Protein AF-A0ABD2B9K6-F1 (afdb_monomer)

Foldseek 3Di:
DPPVVVVVVVVVVVVVVVVVVVVVVVVVVVVVVVVVVVVVVVVVVVVVVVVVVVVVVVVVVVVVVVVVVVVVVVVVVVVVVVVVVVVVVVVVVVPQDPVNVVVVVVVVVVVVVLVCVLPVCPPCVVVQLVVVQVVCCVVPVDGDDSVVSVVVSVVVSVVSVVVVVVCVVCVVVCCVVPNPVD

Sequence (182 aa):
MSMNLSAKLDELQRGDRQLETTVALCEIRTQLQELTKSVESCQSEVSEVKRDMVAIKHELDTVQQVKEEIEELREYVDRLEEHSHRRKLRLLEQGLTFFLSYAILAAVLGMLQFGYNTGVINAPEVNIENFMKDVYKNRYGEDITDDSVKKLYSIAVSIFAIGGMLGGFSGGIIANRFGRLV

InterPro domains:
  IPR005828 Major facilitator, sugar transporter-like [PF00083] (104-180)
  IPR020846 Major facilitator superfamily domain [PS50850] (103-182)
  IPR036259 MFS transporter superfamily [G3DSA:1.20.1250.20] (91-182)
  IPR045263 Glucose transporter GLUT [PTHR23503] (94-180)

Organism: Vespula squamosa (NCBI:txid30214)

Solvent-accessible surface area (backbone atoms only — not comparable to full-atom values): 10089 Å² total; per-residue (Å²): 135,69,75,66,56,54,54,52,51,52,49,51,54,49,51,50,55,50,48,54,54,49,51,53,50,50,51,53,51,51,52,52,52,52,50,49,53,50,51,54,52,51,53,50,52,53,53,47,53,52,50,50,51,52,53,53,49,53,55,49,52,52,53,51,52,53,49,52,54,51,52,54,50,51,53,51,49,53,53,51,52,50,54,51,50,55,49,53,50,52,55,63,70,63,53,88,43,70,68,59,53,50,53,50,52,61,56,46,52,59,55,48,52,54,52,48,66,66,54,62,56,62,81,48,42,69,60,51,47,49,49,53,39,52,55,44,26,74,73,71,77,45,85,70,56,70,71,58,46,54,50,54,50,52,52,60,59,49,50,54,58,55,51,48,52,55,49,60,66,48,43,61,61,50,33,72,73,63,39,88,87,103

pLDDT: mean 88.78, std 11.02, range [50.75, 97.81]

Radius of gyration: 56.42 Å; Cα contacts (8 Å, |Δi|>4): 20; chains: 1; bounding box: 124×68×134 Å

Structure (mmCIF, N/CA/C/O backbone):
data_AF-A0ABD2B9K6-F1
#
_entry.id   AF-A0ABD2B9K6-F1
#
loop_
_atom_site.group_PDB
_atom_site.id
_atom_site.type_symbol
_atom_site.label_atom_id
_atom_site.label_alt_id
_atom_site.label_comp_id
_atom_site.label_asym_id
_atom_site.label_entity_id
_atom_site.label_seq_id
_atom_site.pdbx_PDB_ins_code
_atom_site.Cartn_x
_atom_site.Cartn_y
_atom_site.Cartn_z
_atom_site.occupancy
_atom_site.B_iso_or_equiv
_atom_site.auth_seq_id
_atom_site.auth_comp_id
_atom_site.auth_asym_id
_atom_site.auth_atom_id
_atom_site.pdbx_PDB_model_num
ATOM 1 N N . MET A 1 1 ? 98.919 48.999 -81.140 1.00 50.75 1 MET A N 1
ATOM 2 C CA . MET A 1 1 ? 98.679 48.914 -79.679 1.00 50.75 1 MET A CA 1
ATOM 3 C C . MET A 1 1 ? 97.210 48.629 -79.300 1.00 50.75 1 MET A C 1
ATOM 5 O O . MET A 1 1 ? 96.914 48.646 -78.117 1.00 50.75 1 MET A O 1
ATOM 9 N N . SER A 1 2 ? 96.288 48.310 -80.232 1.00 52.34 2 SER A N 1
ATOM 10 C CA . SER A 1 2 ? 94.853 48.121 -79.900 1.00 52.34 2 SER A CA 1
ATOM 11 C C . SER A 1 2 ? 94.376 46.660 -79.791 1.00 52.34 2 SER A C 1
ATOM 13 O O . SER A 1 2 ? 93.275 46.425 -79.302 1.00 52.34 2 SER A O 1
ATOM 15 N N . MET A 1 3 ? 95.192 45.674 -80.190 1.00 55.72 3 MET A N 1
ATOM 16 C CA . MET A 1 3 ? 94.806 44.248 -80.161 1.00 55.72 3 MET A CA 1
ATOM 17 C C . MET A 1 3 ? 94.955 43.576 -78.782 1.00 55.72 3 MET A C 1
ATOM 19 O O . MET A 1 3 ? 94.405 42.507 -78.566 1.00 55.72 3 MET A O 1
ATOM 23 N N . ASN A 1 4 ? 95.677 44.190 -77.835 1.00 55.94 4 ASN A N 1
ATOM 24 C CA . ASN A 1 4 ? 95.906 43.615 -76.496 1.00 55.94 4 ASN A CA 1
ATOM 25 C C . ASN A 1 4 ? 94.838 44.064 -75.471 1.00 55.94 4 ASN A C 1
ATOM 27 O O . ASN A 1 4 ? 94.521 43.350 -74.526 1.00 55.94 4 ASN A O 1
ATOM 31 N N . LEU A 1 5 ? 94.229 45.237 -75.687 1.00 57.62 5 LEU A N 1
ATOM 32 C CA . LEU A 1 5 ? 93.171 45.774 -74.823 1.00 57.62 5 LEU A CA 1
ATOM 33 C C . LEU A 1 5 ? 91.812 45.113 -75.096 1.00 57.62 5 LEU A C 1
ATOM 35 O O . LEU A 1 5 ? 91.038 44.885 -74.176 1.00 57.62 5 LEU 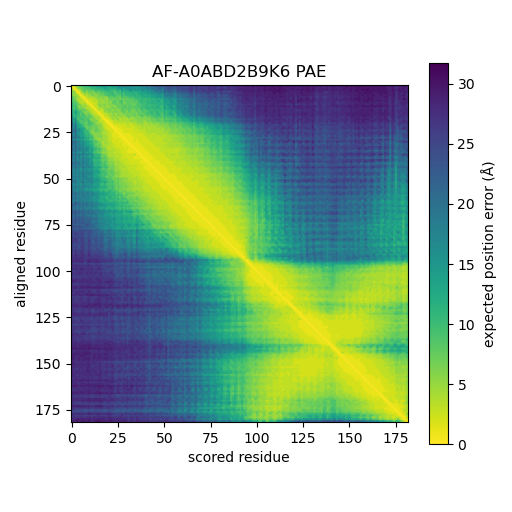A O 1
ATOM 39 N N . SER A 1 6 ? 91.554 44.771 -76.359 1.00 59.22 6 SER A N 1
ATOM 40 C CA . SER A 1 6 ? 90.339 44.084 -76.804 1.00 59.22 6 SER A CA 1
ATOM 41 C C . SER A 1 6 ? 90.270 42.651 -76.271 1.00 59.22 6 SER A C 1
ATOM 43 O O . SER A 1 6 ? 89.218 42.251 -75.794 1.00 59.22 6 SER A O 1
ATOM 45 N N . ALA A 1 7 ? 91.388 41.919 -76.232 1.00 61.34 7 ALA A N 1
ATOM 46 C CA . ALA A 1 7 ? 91.437 40.579 -75.639 1.00 61.34 7 ALA A CA 1
ATOM 47 C C . ALA A 1 7 ? 91.210 40.584 -74.110 1.00 61.34 7 ALA A C 1
ATOM 49 O O . ALA A 1 7 ? 90.451 39.763 -73.604 1.00 61.34 7 ALA A O 1
ATOM 50 N N . LYS A 1 8 ? 91.794 41.542 -73.368 1.00 59.22 8 LYS A N 1
ATOM 51 C CA . LYS A 1 8 ? 91.556 41.681 -71.916 1.00 59.22 8 LYS A CA 1
ATOM 52 C C . LYS A 1 8 ? 90.151 42.178 -71.564 1.00 59.22 8 LYS A C 1
ATOM 54 O O . LYS A 1 8 ? 89.625 41.789 -70.525 1.00 59.22 8 LYS A O 1
ATOM 59 N N . LEU A 1 9 ? 89.553 43.033 -72.397 1.00 60.88 9 LEU A N 1
ATOM 60 C CA . LEU A 1 9 ? 88.170 43.485 -72.222 1.00 60.88 9 LEU A CA 1
ATOM 61 C C . LEU A 1 9 ? 87.180 42.337 -72.475 1.00 60.88 9 LEU A C 1
ATOM 63 O O . LEU A 1 9 ? 86.208 42.209 -71.739 1.00 60.88 9 LEU A O 1
ATOM 67 N N . ASP A 1 10 ? 87.474 41.468 -73.445 1.00 60.91 10 ASP A N 1
ATOM 68 C CA . ASP A 1 10 ? 86.668 40.282 -73.759 1.00 60.91 10 ASP A CA 1
ATOM 69 C C . ASP A 1 10 ? 86.800 39.181 -72.679 1.00 60.91 10 ASP A C 1
ATOM 71 O O . ASP A 1 10 ? 85.832 38.479 -72.391 1.00 60.91 10 ASP A O 1
ATOM 75 N N . GLU A 1 11 ? 87.955 39.062 -72.004 1.00 61.16 11 GLU A N 1
ATOM 76 C CA . GLU A 1 11 ? 88.119 38.197 -70.819 1.00 61.16 11 GLU A CA 1
ATOM 77 C C . GLU A 1 11 ? 87.437 38.751 -69.557 1.00 61.16 11 GLU A C 1
ATOM 79 O O . GLU A 1 11 ? 86.785 37.990 -68.843 1.00 61.16 11 GLU A O 1
ATOM 84 N N . LEU A 1 12 ? 87.521 40.062 -69.290 1.00 60.22 12 LEU A N 1
ATOM 85 C CA . LEU A 1 12 ? 86.807 40.705 -68.175 1.00 60.22 12 LEU A CA 1
ATOM 86 C C . LEU A 1 12 ? 85.289 40.656 -68.373 1.00 60.22 12 LEU A C 1
ATOM 88 O O . LEU A 1 12 ? 84.573 40.301 -67.443 1.00 60.22 12 LEU A O 1
ATOM 92 N N . GLN A 1 13 ? 84.793 40.918 -69.589 1.00 61.94 13 GLN A N 1
ATOM 93 C CA . GLN A 1 13 ? 83.371 40.751 -69.902 1.00 61.94 13 GLN A CA 1
ATOM 94 C C . GLN A 1 13 ? 82.921 39.290 -69.827 1.00 61.94 13 GLN A C 1
ATOM 96 O O . GLN A 1 13 ? 81.782 39.047 -69.436 1.00 61.94 13 GLN A O 1
ATOM 101 N N . ARG A 1 14 ? 83.769 38.313 -70.184 1.00 61.69 14 ARG A N 1
ATOM 102 C CA . ARG A 1 14 ? 83.455 36.886 -69.985 1.00 61.69 14 ARG A CA 1
ATOM 103 C C . ARG A 1 14 ? 83.408 36.507 -68.506 1.00 61.69 14 ARG A C 1
ATOM 105 O O . ARG A 1 14 ? 82.498 35.778 -68.123 1.00 61.69 14 ARG A O 1
ATOM 112 N N . GLY A 1 15 ? 84.350 36.991 -67.696 1.00 61.59 15 GLY A N 1
ATOM 113 C CA . GLY A 1 15 ? 84.394 36.745 -66.252 1.00 61.59 15 GLY A CA 1
ATOM 114 C C . GLY A 1 15 ? 83.194 37.340 -65.512 1.00 61.59 15 GLY A C 1
ATOM 115 O O . GLY A 1 15 ? 82.595 36.659 -64.686 1.00 61.59 15 GLY A O 1
ATOM 116 N N . ASP A 1 16 ? 82.790 38.561 -65.870 1.00 63.97 16 ASP A N 1
ATOM 117 C CA . ASP A 1 16 ? 81.640 39.257 -65.276 1.00 63.97 16 ASP A CA 1
ATOM 118 C C . ASP A 1 16 ? 80.312 38.571 -65.638 1.00 63.97 16 ASP A C 1
ATOM 120 O O . ASP A 1 16 ? 79.504 38.251 -64.767 1.00 63.97 16 ASP A O 1
ATOM 124 N N . ARG A 1 17 ? 80.141 38.172 -66.910 1.00 67.69 17 ARG A N 1
ATOM 125 C CA . ARG A 1 17 ? 78.975 37.375 -67.338 1.00 67.69 17 ARG A CA 1
ATOM 126 C C . ARG A 1 17 ? 78.935 35.988 -66.691 1.00 67.69 17 ARG A C 1
ATOM 128 O O . ARG A 1 17 ? 77.851 35.465 -66.427 1.00 67.69 17 ARG A O 1
ATOM 135 N N . GLN A 1 18 ? 80.089 35.366 -66.437 1.00 69.75 18 GLN A N 1
ATOM 136 C CA . GLN A 1 18 ? 80.148 34.103 -65.696 1.00 69.75 18 GLN A CA 1
ATOM 137 C C . GLN A 1 18 ? 79.820 34.283 -64.210 1.00 69.75 18 GLN A C 1
ATOM 139 O O . GLN A 1 18 ? 79.163 33.420 -63.630 1.00 69.75 18 GLN A O 1
ATOM 144 N N . LEU A 1 19 ? 80.214 35.396 -63.595 1.00 72.81 19 LEU A N 1
ATOM 145 C CA . LEU A 1 19 ? 79.885 35.691 -62.204 1.00 72.81 19 LEU A CA 1
ATOM 146 C C . LEU A 1 19 ? 78.383 35.965 -62.031 1.00 72.81 19 LEU A C 1
ATOM 148 O O . LEU A 1 19 ? 77.759 35.331 -61.184 1.00 72.81 19 LEU A O 1
ATOM 152 N N . GLU A 1 20 ? 77.783 36.810 -62.878 1.00 75.38 20 GLU A N 1
ATOM 153 C CA . GLU A 1 20 ? 76.334 37.082 -62.872 1.00 75.38 20 GLU A CA 1
ATOM 154 C C . GLU A 1 20 ? 75.505 35.810 -63.088 1.00 75.38 20 GLU A C 1
ATOM 156 O O . GLU A 1 20 ? 74.540 35.558 -62.365 1.00 75.38 20 GLU A O 1
ATOM 161 N N . THR A 1 21 ? 75.904 34.956 -64.037 1.00 78.44 21 THR A N 1
ATOM 162 C CA . THR A 1 21 ? 75.212 33.676 -64.263 1.00 78.44 21 THR A CA 1
ATOM 163 C C . THR A 1 21 ? 75.369 32.712 -63.088 1.00 78.44 21 THR A C 1
ATOM 165 O O . THR A 1 21 ? 74.422 31.996 -62.764 1.00 78.44 21 THR A O 1
ATOM 168 N N . THR A 1 22 ? 76.514 32.716 -62.399 1.00 78.75 22 THR A N 1
ATOM 169 C CA . THR A 1 22 ? 76.743 31.877 -61.210 1.00 78.75 22 THR A CA 1
ATOM 170 C C . THR A 1 22 ? 75.946 32.366 -59.997 1.00 78.75 22 THR A C 1
ATOM 172 O O . THR A 1 22 ? 75.391 31.546 -59.263 1.00 78.75 22 THR A O 1
ATOM 175 N N . VAL A 1 23 ? 75.835 33.684 -59.795 1.00 84.06 23 VAL A N 1
ATOM 176 C CA . VAL A 1 23 ? 75.017 34.280 -58.723 1.00 84.06 23 VAL A CA 1
ATOM 177 C C . VAL A 1 23 ? 73.532 34.006 -58.966 1.00 84.06 23 VAL A C 1
ATOM 179 O O . VAL A 1 23 ? 72.864 33.502 -58.065 1.00 84.06 23 VAL A O 1
ATOM 182 N N . ALA A 1 24 ? 73.039 34.206 -60.192 1.00 83.38 24 ALA A N 1
ATOM 183 C CA . ALA A 1 24 ? 71.661 33.876 -60.558 1.00 83.38 24 ALA A CA 1
ATOM 184 C C . ALA A 1 24 ? 71.353 32.376 -60.374 1.00 83.38 24 ALA A C 1
ATOM 186 O O . ALA A 1 24 ? 70.299 32.009 -59.858 1.00 83.38 24 ALA A O 1
ATOM 187 N N . LEU A 1 25 ? 72.291 31.488 -60.727 1.00 83.62 25 LEU A N 1
ATOM 188 C CA . LEU A 1 25 ? 72.167 30.048 -60.462 1.00 83.62 25 LEU A CA 1
ATOM 189 C C . LEU A 1 25 ? 72.117 29.730 -58.960 1.00 83.62 25 LEU A C 1
ATOM 191 O O . LEU A 1 25 ? 71.380 28.831 -58.551 1.00 83.62 25 LEU A O 1
ATOM 195 N N . CYS A 1 26 ? 72.880 30.450 -58.135 1.00 84.69 26 CYS A N 1
ATOM 196 C CA . CYS A 1 26 ? 72.875 30.289 -56.682 1.00 84.69 26 CYS A CA 1
ATOM 197 C C . CYS A 1 26 ? 71.541 30.741 -56.059 1.00 84.69 26 CYS A C 1
ATOM 199 O O . CYS A 1 26 ? 70.988 30.038 -55.209 1.00 84.69 26 CYS A O 1
ATOM 201 N N . GLU A 1 27 ? 70.978 31.860 -56.522 1.00 88.38 27 GLU A N 1
ATOM 202 C CA . GLU A 1 27 ? 69.659 32.345 -56.093 1.00 88.38 27 GLU A CA 1
ATOM 203 C C . GLU A 1 27 ? 68.539 31.385 -56.500 1.00 88.38 27 GLU A C 1
ATOM 205 O O . GLU A 1 27 ? 67.733 30.991 -55.657 1.00 88.38 27 GLU A O 1
ATOM 210 N N . ILE A 1 28 ? 68.535 30.923 -57.756 1.00 90.69 28 ILE A N 1
ATOM 211 C CA . ILE A 1 28 ? 67.563 29.931 -58.242 1.00 90.69 28 ILE A CA 1
ATOM 212 C C . ILE A 1 28 ? 67.657 28.641 -57.419 1.00 90.69 28 ILE A C 1
ATOM 214 O O . ILE A 1 28 ? 66.637 28.076 -57.026 1.00 90.69 28 ILE A O 1
ATOM 218 N N . ARG A 1 29 ? 68.874 28.177 -57.105 1.00 90.31 29 ARG A N 1
ATOM 219 C CA . ARG A 1 29 ? 69.081 27.002 -56.248 1.00 90.31 29 ARG A CA 1
ATOM 220 C C . ARG A 1 29 ? 68.523 27.218 -54.841 1.00 90.31 29 ARG A C 1
ATOM 222 O O . ARG A 1 29 ? 67.917 26.300 -54.294 1.00 90.31 29 ARG A O 1
ATOM 229 N N . THR A 1 30 ? 68.715 28.404 -54.273 1.00 91.06 30 THR A N 1
ATOM 230 C CA . THR A 1 30 ? 68.222 28.746 -52.932 1.00 91.06 30 THR A CA 1
ATOM 231 C C . THR A 1 30 ? 66.691 28.794 -52.906 1.00 91.06 30 THR A C 1
ATOM 233 O O . THR A 1 30 ? 66.083 28.151 -52.053 1.00 91.06 30 THR A O 1
ATOM 236 N N . GLN A 1 31 ? 66.051 29.427 -53.896 1.00 93.94 31 GLN A N 1
ATO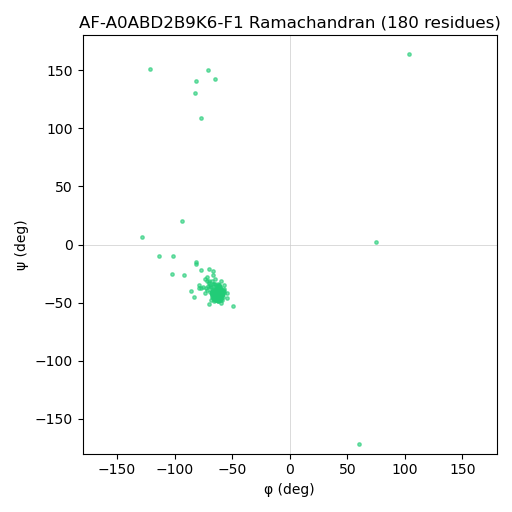M 237 C CA . GLN A 1 31 ? 64.588 29.437 -54.035 1.00 93.94 31 GLN A CA 1
ATOM 238 C C . GLN A 1 31 ? 64.009 28.036 -54.260 1.00 93.94 31 GLN A C 1
ATOM 240 O O . GLN A 1 31 ? 62.995 27.683 -53.663 1.00 93.94 31 GLN A O 1
ATOM 245 N N . LEU A 1 32 ? 64.662 27.203 -55.079 1.00 92.25 32 LEU A N 1
ATOM 246 C CA . LEU A 1 32 ? 64.258 25.807 -55.263 1.00 92.25 32 LEU A CA 1
ATOM 247 C C . LEU A 1 32 ? 64.357 25.016 -53.955 1.00 92.25 32 LEU A C 1
ATOM 249 O O . LEU A 1 32 ? 63.478 24.205 -53.672 1.00 92.25 32 LEU A O 1
ATOM 253 N N . GLN A 1 33 ? 65.385 25.257 -53.136 1.00 91.12 33 GLN A N 1
ATOM 254 C CA . GLN A 1 33 ? 65.515 24.622 -51.822 1.00 91.12 33 GLN A CA 1
ATOM 255 C C . GLN A 1 33 ? 64.437 25.087 -50.834 1.00 91.12 33 GLN A C 1
ATOM 257 O O . GLN A 1 33 ? 63.892 24.256 -50.109 1.00 91.12 33 GLN A O 1
ATOM 262 N N . GLU A 1 34 ? 64.099 26.377 -50.802 1.00 92.81 34 GLU A N 1
ATOM 263 C CA . GLU A 1 34 ? 63.013 26.893 -49.956 1.00 92.81 34 GLU A CA 1
ATOM 264 C C . GLU A 1 34 ? 61.645 26.370 -50.390 1.00 92.81 34 GLU A C 1
ATOM 266 O O . GLU A 1 34 ? 60.872 25.897 -49.556 1.00 92.81 34 GLU A O 1
ATOM 271 N N . LEU A 1 35 ? 61.373 26.371 -51.696 1.00 93.12 35 LEU A N 1
ATOM 272 C CA . LEU A 1 35 ? 60.147 25.808 -52.247 1.00 93.12 35 LEU A CA 1
ATOM 273 C C . LEU A 1 35 ? 60.040 24.313 -51.929 1.00 93.12 35 LEU A C 1
ATOM 275 O O . LEU A 1 35 ? 58.974 23.853 -51.536 1.00 93.12 35 LEU A O 1
ATOM 279 N N . THR A 1 36 ? 61.147 23.569 -52.025 1.00 93.50 36 THR A N 1
ATOM 280 C CA . THR A 1 36 ? 61.181 22.144 -51.658 1.00 93.50 36 THR A CA 1
ATOM 281 C C . THR A 1 36 ? 60.785 21.945 -50.194 1.00 93.50 36 THR A C 1
ATOM 283 O O . THR A 1 36 ? 59.894 21.149 -49.914 1.00 93.50 36 THR A O 1
ATOM 286 N N . LYS A 1 37 ? 61.353 22.726 -49.265 1.00 94.31 37 LYS A N 1
ATOM 287 C CA . LYS A 1 37 ? 60.985 22.661 -47.838 1.00 94.31 37 LYS A CA 1
ATOM 288 C C . LYS A 1 37 ? 59.523 23.034 -47.589 1.00 94.31 37 LYS A C 1
ATOM 290 O O . LYS A 1 37 ? 58.862 22.421 -46.756 1.00 94.31 37 LYS A O 1
ATOM 295 N N . SER A 1 38 ? 59.007 24.036 -48.301 1.00 94.81 38 SER A N 1
ATOM 296 C CA . SER A 1 38 ? 57.605 24.448 -48.184 1.00 94.81 38 SER A CA 1
ATOM 297 C C . SER A 1 38 ? 56.649 23.361 -48.687 1.00 94.81 38 SER A C 1
ATOM 299 O O . SER A 1 38 ? 55.642 23.082 -48.036 1.00 94.81 38 SER A O 1
ATOM 301 N N . VAL A 1 39 ? 56.995 22.690 -49.789 1.00 95.25 39 VAL A N 1
ATOM 302 C CA . VAL A 1 39 ? 56.235 21.549 -50.317 1.00 95.25 39 VAL A CA 1
ATOM 303 C C . VAL A 1 39 ? 56.260 20.373 -49.339 1.00 95.25 39 VAL A C 1
ATOM 305 O O . VAL A 1 39 ? 55.207 19.799 -49.070 1.00 95.25 39 VAL A O 1
ATOM 308 N N . GLU A 1 40 ? 57.416 20.051 -48.752 1.00 94.06 40 GLU A N 1
ATOM 309 C CA . GLU A 1 40 ? 57.533 19.010 -47.719 1.00 94.06 40 GLU A CA 1
ATOM 310 C C . GLU A 1 40 ? 56.678 19.330 -46.477 1.00 94.06 40 GLU A C 1
ATOM 312 O O 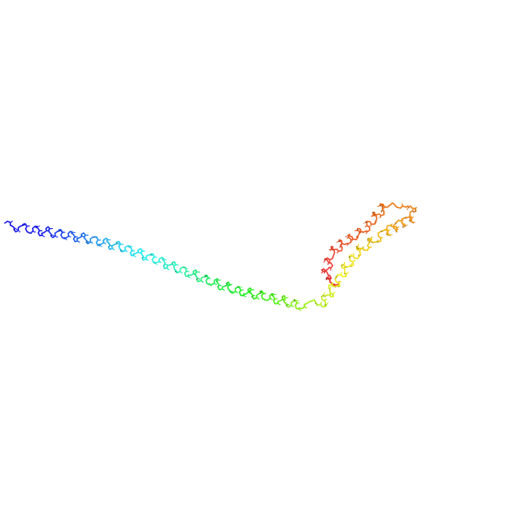. GLU A 1 40 ? 55.980 18.453 -45.965 1.00 94.06 40 GLU A O 1
ATOM 317 N N . SER A 1 41 ? 56.654 20.593 -46.031 1.00 94.44 41 SER A N 1
ATOM 318 C CA . SER A 1 41 ? 55.803 21.049 -44.918 1.00 94.44 41 SER A CA 1
ATOM 319 C C . SER A 1 41 ? 54.316 20.895 -45.236 1.00 94.44 41 SER A C 1
ATOM 321 O O . SER A 1 41 ? 53.569 20.310 -44.455 1.00 94.44 41 SER A O 1
ATOM 323 N N . CYS A 1 42 ? 53.888 21.352 -46.416 1.00 95.38 42 CYS A N 1
ATOM 324 C CA . CYS A 1 42 ? 52.502 21.220 -46.858 1.00 95.38 42 CYS A CA 1
ATOM 325 C C . CYS A 1 42 ? 52.091 19.742 -46.976 1.00 95.38 42 CYS A C 1
ATOM 327 O O . CYS A 1 42 ? 50.995 19.356 -46.573 1.00 95.38 42 CYS A O 1
ATOM 329 N N . GLN A 1 43 ? 52.991 18.879 -47.455 1.00 94.62 43 GLN A N 1
ATOM 330 C CA . GLN A 1 43 ? 52.754 17.438 -47.520 1.00 94.62 43 GLN A CA 1
ATOM 331 C C . GLN A 1 43 ? 52.585 16.811 -46.126 1.00 94.62 43 GLN A C 1
ATOM 333 O O . GLN A 1 43 ? 51.756 15.909 -45.957 1.00 94.62 43 GLN A O 1
ATOM 338 N N . SER A 1 44 ? 53.332 17.289 -45.126 1.00 95.31 44 SER A N 1
ATOM 339 C CA . SER A 1 44 ? 53.185 16.859 -43.732 1.00 95.31 44 SER A CA 1
ATOM 340 C C . SER A 1 44 ? 51.833 17.276 -43.147 1.00 95.31 44 SER A C 1
ATOM 342 O O . SER A 1 44 ? 51.116 16.426 -42.621 1.00 95.31 44 SER A O 1
ATOM 344 N N . GLU A 1 45 ? 51.435 18.540 -43.311 1.00 96.12 45 GLU A N 1
ATOM 345 C CA . GLU A 1 45 ? 50.139 19.057 -42.839 1.00 96.12 45 GLU A CA 1
ATOM 346 C C . GLU A 1 45 ? 48.962 18.312 -43.482 1.00 96.12 45 GLU A C 1
ATOM 348 O O . GLU A 1 45 ? 48.038 17.877 -42.797 1.00 96.12 45 GLU A O 1
ATOM 353 N N . VAL A 1 46 ? 49.016 18.063 -44.794 1.00 96.06 46 VAL A N 1
ATOM 354 C CA . VAL A 1 46 ? 47.994 17.268 -45.495 1.00 96.06 46 VAL A CA 1
ATOM 355 C C . VAL A 1 46 ? 47.939 15.835 -44.954 1.00 96.06 46 VAL A C 1
ATOM 357 O O . VAL A 1 46 ? 46.859 15.249 -44.839 1.00 96.06 46 VAL A O 1
ATOM 360 N N . SER A 1 47 ? 49.088 15.260 -44.592 1.00 94.38 47 SER A N 1
ATOM 361 C CA . SER A 1 47 ? 49.158 13.922 -43.993 1.00 94.38 47 SER A CA 1
ATOM 362 C C . SER A 1 47 ? 48.590 13.886 -42.570 1.00 94.38 47 SER A C 1
ATOM 364 O O . SER A 1 47 ? 48.025 12.869 -42.168 1.00 94.38 47 SER A O 1
ATOM 366 N N . GLU A 1 48 ? 48.705 14.973 -41.807 1.00 96.12 48 GLU A N 1
ATOM 367 C CA . GLU A 1 48 ? 48.059 15.147 -40.499 1.00 96.12 48 GLU A CA 1
ATOM 368 C C . GLU A 1 48 ? 46.549 15.311 -40.630 1.00 96.12 48 GLU A C 1
ATOM 370 O O . GLU A 1 48 ? 45.809 14.504 -40.073 1.00 96.12 48 GLU A O 1
ATOM 375 N N . VAL A 1 49 ? 46.084 16.229 -41.480 1.00 96.50 49 VAL A N 1
ATOM 376 C CA . VAL A 1 4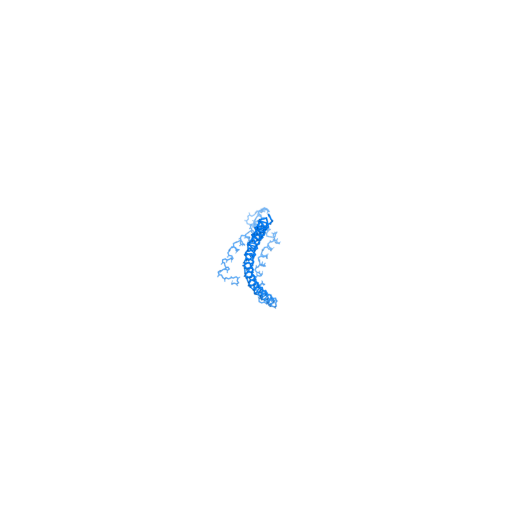9 ? 44.650 16.437 -41.736 1.00 96.50 49 VAL A CA 1
ATOM 377 C C . VAL A 1 49 ? 43.977 15.150 -42.216 1.00 96.50 49 VAL A C 1
ATOM 379 O O . VAL A 1 49 ? 42.857 14.834 -41.816 1.00 96.50 49 VAL A O 1
ATOM 382 N N . LYS A 1 50 ? 44.662 14.350 -43.042 1.00 95.88 50 LYS A N 1
ATOM 383 C CA . LYS A 1 50 ? 44.146 13.045 -43.472 1.00 95.88 50 LYS A CA 1
ATOM 384 C C . LYS A 1 50 ? 43.998 12.069 -42.302 1.00 95.88 50 LYS A C 1
ATOM 386 O O . LYS A 1 50 ? 43.026 11.315 -42.282 1.00 95.88 50 LYS A O 1
ATOM 391 N N . ARG A 1 51 ? 44.943 12.054 -41.357 1.00 96.25 51 ARG A N 1
ATOM 392 C CA . ARG A 1 51 ? 44.852 11.216 -40.150 1.00 96.25 51 ARG A CA 1
ATOM 393 C C . ARG A 1 51 ? 43.692 11.663 -39.266 1.00 96.25 51 ARG A C 1
ATOM 395 O O . ARG A 1 51 ? 42.892 10.816 -38.878 1.00 96.25 51 ARG A O 1
ATOM 402 N N . ASP A 1 52 ? 43.542 12.965 -39.049 1.00 97.12 52 ASP A N 1
ATOM 403 C CA . ASP A 1 52 ? 42.447 13.523 -38.252 1.00 97.12 52 ASP A CA 1
ATOM 404 C C . ASP A 1 52 ? 41.086 13.241 -38.888 1.00 97.12 52 ASP A C 1
ATOM 406 O O . ASP A 1 52 ? 40.161 12.810 -38.209 1.00 97.12 52 ASP A O 1
ATOM 410 N N . MET A 1 53 ? 40.968 13.376 -40.211 1.00 96.44 53 MET A N 1
ATOM 411 C CA . MET A 1 53 ? 39.742 13.033 -40.936 1.00 96.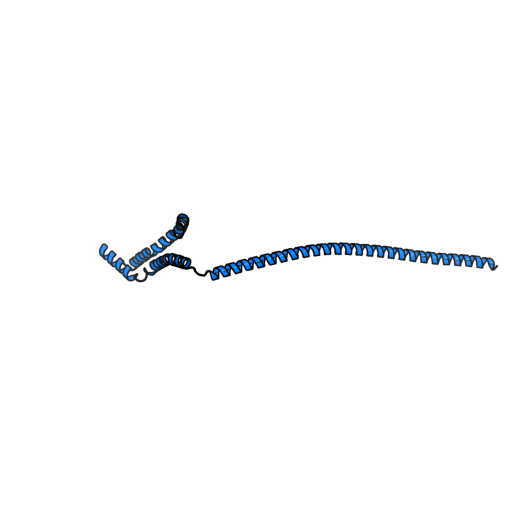44 53 MET A CA 1
ATOM 412 C C . MET A 1 53 ? 39.366 11.556 -40.759 1.00 96.44 53 MET A C 1
ATOM 414 O O . MET A 1 53 ? 38.188 11.234 -40.618 1.00 96.44 53 MET A O 1
ATOM 418 N N . VAL A 1 54 ? 40.350 10.649 -40.756 1.00 96.50 54 VAL A N 1
ATOM 419 C CA . VAL A 1 54 ? 40.109 9.219 -40.511 1.00 96.50 54 VAL A CA 1
ATOM 420 C C . VAL A 1 54 ? 39.661 8.976 -39.068 1.00 96.50 54 VAL A C 1
ATOM 422 O O . VAL A 1 54 ? 38.729 8.202 -38.860 1.00 96.50 54 VAL A O 1
ATOM 425 N N . ALA A 1 55 ? 40.266 9.651 -38.089 1.00 96.25 55 ALA A N 1
ATOM 426 C CA . ALA A 1 55 ? 39.850 9.559 -36.691 1.00 96.25 55 ALA A CA 1
ATOM 427 C C . ALA A 1 55 ? 38.425 10.102 -36.483 1.00 96.25 55 ALA A C 1
ATOM 429 O O . ALA A 1 55 ? 37.590 9.424 -35.895 1.00 96.25 55 ALA A O 1
ATOM 430 N N . ILE A 1 56 ? 38.111 11.270 -37.051 1.00 97.50 56 ILE A N 1
ATOM 431 C CA . ILE A 1 56 ? 36.768 11.868 -37.010 1.00 97.50 56 ILE A CA 1
ATOM 432 C C . ILE A 1 56 ? 35.742 10.945 -37.664 1.00 97.50 56 ILE A C 1
ATOM 434 O O . ILE A 1 56 ? 34.631 10.807 -37.160 1.00 97.50 56 ILE A O 1
ATOM 438 N N . LYS A 1 57 ? 36.103 10.289 -38.772 1.00 97.12 57 LYS A N 1
ATOM 439 C CA . LYS A 1 57 ? 35.218 9.320 -39.419 1.00 97.12 57 LYS A CA 1
ATOM 440 C C . LYS A 1 57 ? 34.890 8.154 -38.482 1.00 97.12 57 LYS A C 1
ATOM 442 O O . LYS A 1 57 ? 33.730 7.781 -38.384 1.00 97.12 57 LYS A O 1
ATOM 447 N N . HIS A 1 58 ? 35.884 7.626 -37.772 1.00 96.75 58 HIS A N 1
ATOM 448 C CA . HIS A 1 58 ? 35.666 6.555 -36.802 1.00 96.75 58 HIS A CA 1
ATOM 449 C C . HIS A 1 58 ? 34.771 7.002 -35.632 1.00 96.75 58 HIS A C 1
ATOM 451 O O . HIS A 1 58 ? 33.854 6.280 -35.259 1.00 96.75 58 HIS A O 1
ATOM 457 N N . GLU A 1 59 ? 34.989 8.199 -35.080 1.00 96.88 59 GLU A N 1
ATOM 458 C CA . GLU A 1 59 ? 34.114 8.766 -34.038 1.00 96.88 59 GLU A CA 1
ATOM 459 C C . GLU A 1 59 ? 32.677 8.994 -34.542 1.00 96.88 59 GLU A C 1
ATOM 461 O O . GLU A 1 59 ? 31.711 8.835 -33.801 1.00 96.88 59 GLU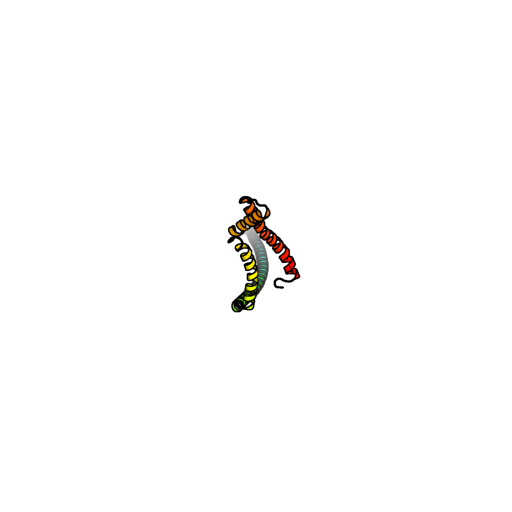 A O 1
ATOM 466 N N . LEU A 1 60 ? 32.501 9.346 -35.818 1.00 97.38 60 LEU A N 1
ATOM 467 C CA . LEU A 1 60 ? 31.171 9.467 -36.412 1.00 97.38 60 LEU A CA 1
ATOM 468 C C . LEU A 1 60 ? 30.479 8.101 -36.523 1.00 97.38 60 LEU A C 1
ATOM 470 O O . LEU A 1 60 ? 29.290 8.004 -36.218 1.00 97.38 60 LEU A O 1
ATOM 474 N N . ASP A 1 61 ? 31.219 7.060 -36.909 1.00 97.12 61 ASP A N 1
ATOM 475 C CA . ASP A 1 61 ? 30.703 5.691 -36.998 1.00 97.12 61 ASP A CA 1
ATOM 476 C C . ASP A 1 61 ? 30.261 5.176 -35.609 1.00 97.12 61 ASP A C 1
ATOM 478 O O . ASP A 1 61 ? 29.188 4.584 -35.483 1.00 97.12 61 ASP A O 1
ATOM 482 N N . THR A 1 62 ? 31.017 5.463 -34.538 1.00 96.25 62 THR A N 1
ATOM 483 C CA . THR A 1 62 ? 30.625 5.083 -33.166 1.00 96.25 62 THR A CA 1
ATOM 484 C C . THR A 1 62 ? 29.396 5.851 -32.680 1.00 96.25 62 THR A C 1
ATOM 486 O O . THR A 1 62 ? 28.492 5.256 -32.094 1.00 96.25 62 THR A O 1
ATOM 489 N N . VAL A 1 63 ? 29.306 7.155 -32.959 1.00 97.44 63 VAL A N 1
ATOM 490 C CA . VAL A 1 63 ? 28.111 7.959 -32.647 1.00 97.44 63 VAL A CA 1
ATOM 491 C C . VAL A 1 63 ? 26.885 7.428 -33.388 1.00 97.44 63 VAL A C 1
ATOM 493 O O . VAL A 1 63 ? 25.791 7.399 -32.821 1.00 97.44 63 VAL A O 1
ATOM 496 N N . GLN A 1 64 ? 27.054 6.989 -34.635 1.00 96.62 64 GLN A N 1
ATOM 497 C CA . GLN A 1 64 ? 25.966 6.407 -35.408 1.00 96.62 64 GLN A CA 1
ATOM 498 C C . GLN A 1 64 ? 25.482 5.088 -34.790 1.00 96.62 64 GLN A C 1
ATOM 500 O O . GLN A 1 64 ? 24.276 4.916 -34.633 1.00 96.62 64 GLN A O 1
ATOM 505 N N . GLN A 1 65 ? 26.395 4.224 -34.341 1.00 97.38 65 GLN A N 1
ATOM 506 C CA . GLN A 1 65 ? 26.035 3.000 -33.621 1.00 97.38 65 GLN A CA 1
ATOM 507 C C . GLN A 1 65 ? 25.277 3.301 -32.316 1.00 97.38 65 GLN A C 1
ATOM 509 O O . GLN A 1 65 ? 24.222 2.727 -32.061 1.00 97.38 65 GLN A O 1
ATOM 514 N N . VAL A 1 66 ? 25.764 4.242 -31.500 1.00 97.62 66 VAL A N 1
ATOM 515 C CA . VAL A 1 66 ? 25.085 4.634 -30.249 1.00 97.62 66 VAL A CA 1
ATOM 516 C C . VAL A 1 66 ? 23.689 5.192 -30.527 1.00 97.62 66 VAL A C 1
ATOM 518 O O . VAL A 1 66 ? 22.755 4.957 -29.761 1.00 97.62 66 VAL A O 1
ATOM 521 N N . LYS A 1 67 ? 23.522 5.931 -31.627 1.00 97.56 67 LYS A N 1
ATOM 522 C CA . LYS A 1 67 ? 22.215 6.442 -32.035 1.00 97.56 67 LYS A CA 1
ATOM 523 C C . LYS A 1 67 ? 21.240 5.302 -32.343 1.00 97.56 67 LYS A C 1
ATOM 525 O O . LYS A 1 67 ? 20.099 5.380 -31.898 1.00 97.56 67 LYS A O 1
ATOM 530 N N . GLU A 1 68 ? 21.686 4.270 -33.058 1.00 97.81 68 GLU A N 1
ATOM 531 C CA . GLU A 1 68 ? 20.873 3.082 -33.353 1.00 97.81 68 GLU A CA 1
ATOM 532 C C . GLU A 1 68 ? 20.455 2.365 -32.058 1.00 97.81 68 GLU A C 1
ATOM 534 O O . GLU A 1 68 ? 19.270 2.110 -31.857 1.00 97.81 68 GLU A O 1
ATOM 539 N N . GLU A 1 69 ? 21.382 2.164 -31.114 1.00 97.38 69 GLU A N 1
ATOM 540 C CA . GLU A 1 69 ? 21.075 1.557 -29.807 1.00 97.38 69 GLU A CA 1
ATOM 541 C C . GLU A 1 69 ? 20.061 2.383 -28.990 1.00 97.38 69 GLU A C 1
ATOM 543 O O . GLU A 1 69 ? 19.155 1.832 -28.359 1.00 97.38 69 GLU A O 1
ATOM 548 N N . ILE A 1 70 ? 20.176 3.717 -29.002 1.00 97.31 70 ILE A N 1
ATOM 549 C CA . ILE A 1 70 ? 19.217 4.611 -28.331 1.00 97.31 70 ILE A CA 1
ATOM 550 C C . ILE A 1 70 ? 17.830 4.506 -28.971 1.00 97.31 70 ILE A C 1
ATOM 552 O O . ILE A 1 70 ? 16.824 4.533 -28.258 1.00 97.31 70 ILE A O 1
ATOM 556 N N . GLU A 1 71 ? 17.763 4.413 -30.297 1.00 97.38 71 GLU A N 1
ATOM 557 C CA . GLU A 1 71 ? 16.507 4.316 -31.040 1.00 97.38 71 GLU A CA 1
ATOM 558 C C . GLU A 1 71 ? 15.800 2.983 -30.746 1.00 97.38 71 GLU A C 1
ATOM 560 O O . GLU A 1 71 ? 14.612 2.984 -30.412 1.00 97.38 71 GLU A O 1
ATOM 565 N N . GLU A 1 72 ? 16.544 1.874 -30.694 1.00 97.38 72 GLU A N 1
ATOM 566 C CA . GLU A 1 72 ? 16.032 0.571 -30.248 1.00 97.38 72 GLU A CA 1
ATOM 567 C C . GLU A 1 72 ? 15.528 0.600 -28.795 1.00 97.38 72 GLU A C 1
ATOM 569 O O . GLU A 1 72 ? 14.433 0.110 -28.491 1.00 97.38 72 GLU A O 1
ATOM 574 N N . LEU A 1 73 ? 16.291 1.204 -27.873 1.00 97.19 73 LEU A N 1
ATOM 575 C CA . LEU A 1 73 ? 15.864 1.346 -26.477 1.00 97.19 73 LEU A CA 1
ATOM 576 C C . LEU A 1 73 ? 14.586 2.180 -26.359 1.00 97.19 73 LEU A C 1
ATOM 578 O O . LEU A 1 73 ? 13.707 1.848 -25.561 1.00 97.19 73 LEU A O 1
ATOM 582 N N . ARG A 1 74 ? 14.475 3.256 -27.142 1.00 97.00 74 ARG A N 1
ATOM 583 C CA . ARG A 1 74 ? 13.296 4.124 -27.161 1.00 97.00 74 ARG A CA 1
ATOM 584 C C . ARG A 1 74 ? 12.059 3.347 -27.605 1.0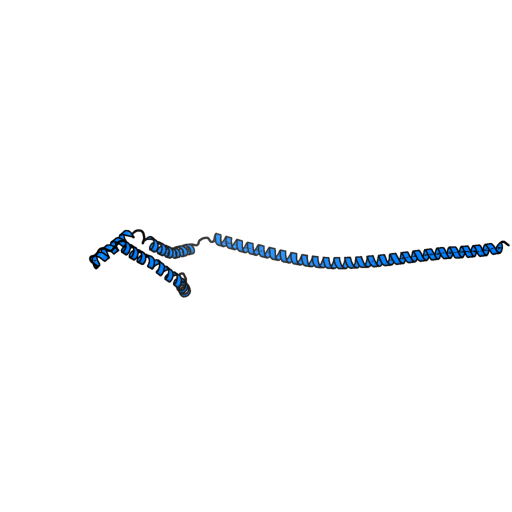0 97.00 74 ARG A C 1
ATOM 586 O O . ARG A 1 74 ? 11.034 3.421 -26.932 1.00 97.00 74 ARG A O 1
ATOM 593 N N . GLU A 1 75 ? 12.163 2.550 -28.667 1.00 97.19 75 GLU A N 1
ATOM 594 C CA . GLU A 1 75 ? 11.066 1.678 -29.103 1.00 97.19 75 GLU A CA 1
ATOM 595 C C . GLU A 1 75 ? 10.688 0.639 -28.039 1.00 97.19 75 GLU A C 1
ATOM 597 O O . GLU A 1 75 ? 9.504 0.375 -27.806 1.00 97.19 75 GLU A O 1
ATOM 602 N N . TYR A 1 76 ? 11.677 0.060 -27.353 1.00 96.00 76 TYR A N 1
ATOM 603 C CA . TYR A 1 76 ? 11.427 -0.894 -26.275 1.00 96.00 76 TYR A CA 1
ATOM 604 C C . TYR A 1 76 ? 10.681 -0.255 -25.093 1.00 96.00 76 TYR A C 1
ATOM 606 O O . TYR A 1 76 ? 9.736 -0.847 -24.561 1.00 96.00 76 TYR A O 1
ATOM 614 N N . VAL A 1 77 ? 11.063 0.964 -24.700 1.00 96.69 77 VAL A N 1
ATOM 615 C CA . VAL A 1 77 ? 10.370 1.733 -23.656 1.00 96.69 77 VAL A CA 1
ATOM 616 C C . VAL A 1 77 ? 8.941 2.064 -24.083 1.00 96.69 77 VAL A C 1
ATOM 618 O O . VAL A 1 77 ? 8.018 1.762 -23.326 1.00 96.69 77 VAL A O 1
ATOM 621 N N . ASP A 1 78 ? 8.734 2.569 -25.303 1.00 97.00 78 ASP A N 1
ATOM 622 C CA . ASP A 1 78 ? 7.399 2.892 -25.830 1.00 97.00 78 ASP A CA 1
ATOM 623 C C . ASP A 1 78 ? 6.482 1.645 -25.802 1.00 97.00 78 ASP A C 1
ATOM 625 O O . ASP A 1 78 ? 5.332 1.696 -25.353 1.00 97.00 78 ASP A O 1
ATOM 629 N N . ARG A 1 79 ? 7.011 0.468 -26.173 1.00 95.88 79 ARG A N 1
ATOM 630 C CA . ARG A 1 79 ? 6.297 -0.822 -26.096 1.00 95.88 79 ARG A CA 1
ATOM 631 C C . ARG A 1 79 ? 5.943 -1.223 -24.662 1.00 95.88 79 ARG A C 1
ATOM 633 O O . ARG A 1 79 ? 4.851 -1.751 -24.420 1.00 95.88 79 ARG A O 1
ATOM 640 N N . LEU A 1 80 ? 6.848 -1.012 -23.705 1.00 94.88 80 LEU A N 1
ATOM 641 C CA . LEU A 1 80 ? 6.598 -1.294 -22.288 1.00 94.88 80 LEU A CA 1
ATOM 642 C C . LEU A 1 80 ? 5.540 -0.359 -21.695 1.00 94.88 80 LEU A C 1
ATOM 644 O O . LEU A 1 80 ? 4.653 -0.822 -20.967 1.00 94.88 80 LEU A O 1
ATOM 648 N N . GLU A 1 81 ? 5.605 0.931 -22.014 1.00 95.31 81 GLU A N 1
ATOM 649 C CA . GLU A 1 81 ? 4.611 1.913 -21.588 1.00 95.31 81 GLU A CA 1
ATOM 650 C C . GLU A 1 81 ? 3.229 1.564 -22.137 1.00 95.31 81 GLU A C 1
ATOM 652 O O . GLU A 1 81 ? 2.255 1.516 -21.379 1.00 95.31 81 GLU A O 1
ATOM 657 N N . GLU A 1 82 ? 3.145 1.192 -23.414 1.00 95.44 82 GLU A N 1
ATOM 658 C CA . GLU A 1 82 ? 1.895 0.768 -24.035 1.00 95.44 82 GLU A CA 1
ATOM 659 C C . GLU A 1 82 ? 1.338 -0.509 -23.378 1.00 95.44 82 GLU A C 1
ATOM 661 O O . GLU A 1 82 ? 0.145 -0.608 -23.076 1.00 95.44 82 GLU A O 1
ATOM 666 N N . HIS A 1 83 ? 2.198 -1.486 -23.067 1.00 92.38 83 HIS A N 1
ATOM 667 C CA . HIS A 1 83 ? 1.808 -2.694 -22.334 1.00 92.38 83 HIS A CA 1
ATOM 668 C C . HIS A 1 83 ? 1.248 -2.373 -20.943 1.00 92.38 83 HIS A C 1
ATOM 670 O O . HIS A 1 83 ? 0.246 -2.966 -20.526 1.00 92.38 83 HIS A O 1
ATOM 676 N N . SER A 1 84 ? 1.880 -1.445 -20.222 1.00 93.25 84 SER A N 1
ATOM 677 C CA . SER A 1 84 ? 1.409 -0.963 -18.922 1.00 93.25 84 SER A CA 1
ATOM 678 C C . SER A 1 84 ? 0.059 -0.258 -19.054 1.00 93.25 84 SER A C 1
ATOM 680 O O . SER A 1 84 ? -0.876 -0.564 -18.309 1.00 93.25 84 SER A O 1
ATOM 682 N N . HIS A 1 85 ? -0.090 0.610 -20.056 1.00 93.75 85 HIS A N 1
ATOM 683 C CA . HIS A 1 85 ? -1.327 1.333 -20.323 1.00 93.75 85 HIS A CA 1
ATOM 684 C C . HIS A 1 85 ? -2.484 0.378 -20.651 1.00 93.75 85 HIS A C 1
ATOM 686 O O . HIS A 1 85 ? -3.539 0.442 -20.018 1.00 93.75 85 HIS A O 1
ATOM 692 N N . ARG A 1 86 ? -2.259 -0.613 -21.526 1.00 90.12 86 ARG A N 1
ATOM 693 C CA . ARG A 1 86 ? -3.242 -1.670 -21.826 1.00 90.12 86 ARG A CA 1
ATOM 694 C C . ARG A 1 86 ? -3.601 -2.514 -20.602 1.00 90.12 86 ARG A C 1
ATOM 696 O O . ARG A 1 86 ? -4.738 -2.959 -20.476 1.00 90.12 86 ARG A O 1
ATOM 703 N N . ARG A 1 87 ? -2.661 -2.777 -19.686 1.00 88.00 87 ARG A N 1
ATOM 704 C CA . ARG A 1 87 ? -2.964 -3.467 -18.415 1.00 88.00 87 ARG A CA 1
ATOM 705 C C . ARG A 1 87 ? -3.851 -2.611 -17.515 1.00 88.00 87 ARG A C 1
ATOM 707 O O . ARG A 1 87 ? -4.836 -3.131 -17.005 1.00 88.00 87 ARG A O 1
ATOM 714 N N . LYS A 1 88 ? -3.541 -1.321 -17.358 1.00 85.56 88 LYS A N 1
ATOM 715 C CA . LYS A 1 88 ? -4.370 -0.389 -16.577 1.00 85.56 88 LYS A CA 1
ATOM 716 C C . LYS A 1 88 ? -5.785 -0.295 -17.143 1.00 85.56 88 LYS A C 1
ATOM 718 O O . LYS A 1 88 ? -6.733 -0.410 -16.378 1.00 85.56 88 LYS A O 1
ATOM 723 N N . LEU A 1 89 ? -5.926 -0.178 -18.464 1.00 84.62 89 LEU A N 1
ATOM 724 C CA . LEU A 1 89 ? -7.230 -0.164 -19.132 1.00 84.62 89 LEU A CA 1
ATOM 725 C C . LEU A 1 89 ? -8.022 -1.450 -18.874 1.00 84.62 89 LEU A C 1
ATOM 727 O O . LEU A 1 89 ? -9.165 -1.364 -18.447 1.00 84.62 89 LEU A O 1
ATOM 731 N N . ARG A 1 90 ? -7.402 -2.632 -19.014 1.00 82.38 90 ARG A N 1
ATOM 732 C CA . ARG A 1 90 ? -8.063 -3.915 -18.704 1.00 82.38 90 ARG A CA 1
ATOM 733 C C . ARG A 1 90 ? -8.509 -4.028 -17.245 1.00 82.38 90 ARG A C 1
ATOM 735 O O . ARG A 1 90 ? -9.559 -4.596 -16.976 1.00 82.38 90 ARG A O 1
ATOM 742 N N . LEU A 1 91 ? -7.727 -3.502 -16.302 1.00 81.75 91 LEU A N 1
ATOM 743 C CA . LEU A 1 91 ? -8.100 -3.489 -14.883 1.00 81.75 91 LEU A CA 1
ATOM 744 C C . LEU A 1 91 ? -9.265 -2.530 -14.609 1.00 81.75 91 LEU A C 1
ATOM 746 O O . LEU A 1 91 ? -10.163 -2.869 -13.845 1.00 81.75 91 LEU A O 1
ATOM 750 N N . LEU A 1 92 ? -9.263 -1.353 -15.242 1.00 79.12 92 LEU A N 1
ATOM 751 C CA . LEU A 1 92 ? -10.373 -0.402 -15.157 1.00 79.12 92 LEU A CA 1
ATOM 752 C C . LEU A 1 92 ? -11.655 -0.982 -15.769 1.00 79.12 92 LEU A C 1
ATOM 754 O O . LEU A 1 92 ? -12.730 -0.799 -15.209 1.00 79.12 92 LEU A O 1
ATOM 758 N N . GLU A 1 93 ? -11.533 -1.719 -16.873 1.00 76.38 93 GLU A N 1
ATOM 759 C CA . GLU A 1 93 ? -12.646 -2.386 -17.557 1.00 76.38 93 GLU A CA 1
ATOM 760 C C . GLU A 1 93 ? -13.224 -3.558 -16.744 1.00 76.38 93 GLU A C 1
ATOM 762 O O . GLU A 1 93 ? -14.437 -3.748 -16.715 1.00 76.38 93 GLU A O 1
ATOM 767 N N . GLN A 1 94 ? -12.384 -4.312 -16.023 1.00 78.00 94 GLN A N 1
ATOM 768 C CA . GLN A 1 94 ? -12.828 -5.404 -15.142 1.00 78.00 94 GLN A CA 1
ATOM 769 C C . GLN A 1 94 ? -13.644 -4.921 -13.929 1.00 78.00 94 GLN A C 1
ATOM 771 O O . GLN A 1 94 ? -14.440 -5.695 -13.394 1.00 78.00 94 GLN A O 1
ATOM 776 N N . GLY A 1 95 ? -13.490 -3.656 -13.523 1.00 77.19 95 GLY A N 1
ATOM 777 C CA . GLY A 1 95 ? -14.304 -3.018 -12.488 1.00 77.19 95 GLY A CA 1
ATOM 778 C C . GLY A 1 95 ? -14.250 -3.687 -11.105 1.00 77.19 95 GLY A C 1
ATOM 779 O O . GLY A 1 95 ? -13.455 -4.587 -10.826 1.00 77.19 95 GLY A O 1
ATOM 780 N N . LEU A 1 96 ? -15.112 -3.222 -10.193 1.00 83.50 96 LEU A N 1
ATOM 781 C CA . LEU A 1 96 ? -15.278 -3.838 -8.875 1.00 83.50 96 LEU A CA 1
ATOM 782 C C . LEU A 1 96 ? -16.112 -5.115 -9.017 1.00 83.50 96 LEU A C 1
ATOM 784 O O . LEU A 1 96 ? -17.318 -5.058 -9.251 1.00 83.50 96 LEU A O 1
ATOM 788 N N . THR A 1 97 ? -15.481 -6.276 -8.847 1.00 89.88 97 THR A N 1
ATOM 789 C CA . THR A 1 97 ? -16.209 -7.549 -8.872 1.00 89.88 97 THR A CA 1
ATOM 790 C C . THR A 1 97 ? -17.076 -7.714 -7.624 1.00 89.88 97 THR A C 1
ATOM 792 O O . THR A 1 97 ? -16.725 -7.255 -6.532 1.00 89.88 97 THR A O 1
ATOM 795 N N . PHE A 1 98 ? -18.196 -8.429 -7.761 1.00 89.38 98 PHE A N 1
ATOM 796 C CA . PHE A 1 98 ? -19.078 -8.736 -6.632 1.00 89.38 98 PHE A CA 1
ATOM 797 C C . PHE A 1 98 ? -18.319 -9.420 -5.482 1.00 89.38 98 PHE A C 1
ATOM 799 O O . PHE A 1 98 ? -18.420 -8.987 -4.336 1.00 89.38 98 PHE A O 1
ATOM 806 N N . PHE A 1 99 ? -17.480 -10.416 -5.786 1.00 91.44 99 PHE A N 1
ATOM 807 C CA . PHE A 1 99 ? -16.654 -11.104 -4.787 1.00 91.44 99 PHE A CA 1
ATOM 808 C C . PHE A 1 99 ? -15.679 -10.171 -4.064 1.00 91.44 99 PHE A C 1
ATOM 810 O O . PHE A 1 99 ? -15.522 -10.284 -2.850 1.00 91.44 99 PHE A O 1
ATOM 817 N N . LEU A 1 100 ? -15.054 -9.231 -4.780 1.00 90.69 100 LEU A N 1
ATOM 818 C CA . LEU A 1 100 ? -14.164 -8.252 -4.161 1.00 90.69 100 LEU A CA 1
ATOM 819 C C . LEU A 1 100 ? -14.941 -7.319 -3.226 1.00 90.69 100 LEU A C 1
ATOM 821 O O . LEU A 1 100 ? -14.509 -7.086 -2.100 1.00 90.69 100 LEU A O 1
ATOM 825 N N . SER A 1 101 ? -16.114 -6.844 -3.652 1.00 92.69 101 SER A N 1
ATOM 826 C CA . SER A 1 101 ? -16.978 -6.026 -2.796 1.00 92.69 101 SER A CA 1
ATOM 827 C C . SER A 1 101 ? -17.420 -6.778 -1.534 1.00 92.69 101 SER A C 1
ATOM 829 O O . SER A 1 101 ? -17.317 -6.238 -0.435 1.00 92.69 101 SER A O 1
ATOM 831 N N . TYR A 1 102 ? -17.808 -8.051 -1.664 1.00 93.12 102 TYR A N 1
ATOM 832 C CA . TYR A 1 102 ? -18.169 -8.914 -0.540 1.00 93.12 102 TYR A CA 1
ATOM 833 C C . TYR A 1 102 ? -17.007 -9.091 0.445 1.00 93.12 102 TYR A C 1
ATOM 835 O O . TYR A 1 102 ? -17.194 -8.909 1.646 1.00 93.12 102 TYR A O 1
ATOM 843 N N . ALA A 1 103 ? -15.799 -9.382 -0.050 1.00 92.31 103 ALA A N 1
ATOM 844 C CA . ALA A 1 103 ? -14.616 -9.541 0.793 1.00 92.31 103 ALA A CA 1
ATOM 845 C C . ALA A 1 103 ? -14.275 -8.254 1.564 1.00 92.31 103 ALA A C 1
ATOM 847 O O . ALA A 1 103 ? -13.957 -8.310 2.752 1.00 92.31 103 ALA A O 1
ATOM 848 N N . ILE A 1 104 ? -14.385 -7.091 0.911 1.00 92.56 104 ILE A N 1
ATOM 849 C CA . ILE A 1 104 ? -14.166 -5.789 1.552 1.00 92.56 104 ILE A CA 1
ATOM 850 C C . ILE A 1 104 ? -15.218 -5.544 2.637 1.00 92.56 104 ILE A C 1
ATOM 852 O O . ILE A 1 104 ? -14.858 -5.192 3.758 1.00 92.56 104 ILE A O 1
ATOM 856 N N . LEU A 1 105 ? -16.503 -5.760 2.340 1.00 93.75 105 LEU A N 1
ATOM 857 C CA . LEU A 1 105 ? -17.580 -5.574 3.315 1.00 93.75 105 LEU A CA 1
ATOM 858 C C . LEU A 1 105 ? -17.401 -6.491 4.529 1.00 93.75 105 LEU A C 1
ATOM 860 O O . LEU A 1 105 ? -17.485 -6.018 5.660 1.00 93.75 105 LEU A O 1
ATOM 864 N N . ALA A 1 106 ? -17.081 -7.768 4.307 1.00 92.38 106 ALA A N 1
ATOM 865 C CA . ALA A 1 106 ? -16.803 -8.718 5.380 1.00 92.38 106 ALA A CA 1
ATOM 866 C C . ALA A 1 106 ? -15.626 -8.263 6.264 1.00 92.38 106 ALA A C 1
ATOM 868 O O . ALA A 1 106 ? -15.727 -8.307 7.489 1.00 92.38 106 ALA A O 1
ATOM 869 N N . ALA A 1 107 ? -14.543 -7.758 5.664 1.00 91.44 107 ALA A N 1
ATOM 870 C CA . ALA A 1 107 ? -13.399 -7.232 6.410 1.00 91.44 107 ALA A CA 1
ATOM 871 C C . ALA A 1 107 ? -13.747 -5.965 7.218 1.00 91.44 107 ALA A C 1
ATOM 873 O O . ALA A 1 107 ? -13.299 -5.803 8.354 1.00 91.44 107 ALA A O 1
ATOM 874 N N . VAL A 1 108 ? -14.574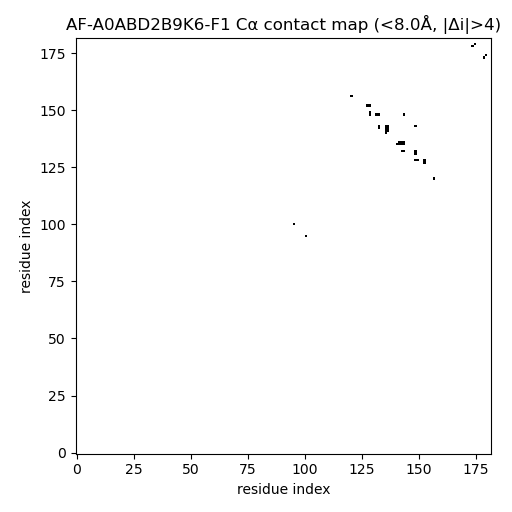 -5.072 6.663 1.00 95.12 108 VAL A N 1
ATOM 875 C CA . VAL A 1 108 ? -14.984 -3.821 7.323 1.00 95.12 108 VAL A CA 1
ATOM 876 C C . VAL A 1 108 ? -15.873 -4.076 8.543 1.00 95.12 108 VAL A C 1
ATOM 878 O O . VAL A 1 108 ? -15.773 -3.326 9.513 1.00 95.12 108 VAL A O 1
ATOM 881 N N . LEU A 1 109 ? -16.681 -5.143 8.564 1.00 93.44 109 LEU A N 1
ATOM 882 C CA . LEU A 1 109 ? -17.508 -5.487 9.732 1.00 93.44 109 LEU A CA 1
ATOM 883 C C . LEU A 1 109 ? -16.676 -5.687 11.011 1.00 93.44 109 LEU A C 1
ATOM 885 O O . LEU A 1 109 ? -17.105 -5.277 12.089 1.00 93.44 109 LEU A O 1
ATOM 889 N N . GLY A 1 110 ? -15.461 -6.234 10.900 1.00 89.00 110 GLY A N 1
ATOM 890 C CA . GLY A 1 110 ? -14.544 -6.350 12.040 1.00 89.00 110 GLY A CA 1
ATOM 891 C C . GLY A 1 110 ? -14.095 -4.987 12.583 1.00 89.00 110 GLY A C 1
ATOM 892 O O . GLY A 1 110 ? -14.090 -4.764 13.794 1.00 89.00 110 GLY A O 1
ATOM 893 N N . MET A 1 111 ? -13.787 -4.039 11.692 1.00 89.62 111 MET A N 1
ATOM 894 C CA . MET A 1 111 ? -13.437 -2.665 12.081 1.00 89.62 111 MET A CA 1
ATOM 895 C C . MET A 1 111 ? -14.640 -1.898 12.643 1.00 89.62 111 MET A C 1
ATOM 897 O O . MET A 1 111 ? -14.489 -1.116 13.581 1.00 89.62 111 MET A O 1
ATOM 901 N N . LEU A 1 112 ? -15.842 -2.156 12.125 1.00 92.81 112 LEU A N 1
ATOM 902 C CA . LEU A 1 112 ? -17.077 -1.588 12.655 1.00 92.81 112 LEU A CA 1
ATOM 903 C C . LEU A 1 112 ? -17.325 -2.043 14.098 1.00 92.81 112 LEU A C 1
ATOM 905 O O . LEU A 1 112 ? -17.670 -1.218 14.940 1.00 92.81 112 LEU A O 1
ATOM 909 N N . GLN A 1 113 ? -17.097 -3.324 14.404 1.00 91.81 113 GLN A N 1
ATOM 910 C CA . GLN A 1 113 ? -17.219 -3.850 15.765 1.00 91.81 113 GLN A CA 1
ATOM 911 C C . GLN A 1 113 ? -16.248 -3.161 16.732 1.00 91.81 113 GLN A C 1
ATOM 913 O O . GLN A 1 113 ? -16.627 -2.830 17.856 1.00 91.81 113 GLN A O 1
ATOM 918 N N . PHE A 1 114 ? -15.007 -2.919 16.296 1.00 88.75 114 PHE A N 1
ATOM 919 C CA . PHE A 1 114 ? -14.030 -2.163 17.080 1.00 88.75 114 PHE A CA 1
ATOM 920 C C . PHE A 1 114 ? -14.540 -0.746 17.384 1.00 88.75 114 PHE A C 1
ATOM 922 O O . PHE A 1 114 ? -14.599 -0.359 18.550 1.00 88.75 114 PHE A O 1
ATOM 929 N N . GLY A 1 115 ? -14.999 -0.016 16.362 1.00 91.00 115 GLY A N 1
ATOM 930 C CA . GLY A 1 115 ? -15.554 1.329 16.529 1.00 91.00 115 GLY A CA 1
ATOM 931 C C . GLY A 1 115 ? -16.808 1.368 17.409 1.00 91.00 115 GLY A C 1
ATOM 932 O O . GLY A 1 115 ? -16.931 2.245 18.262 1.00 91.00 115 GLY A O 1
ATOM 933 N N . TYR A 1 116 ? -17.712 0.395 17.262 1.00 93.06 116 TYR A N 1
ATOM 934 C CA . TYR A 1 116 ? -18.916 0.277 18.086 1.00 93.06 116 TYR A CA 1
ATOM 935 C C . TYR A 1 116 ? -18.574 0.094 19.569 1.00 93.06 116 TYR A C 1
ATOM 937 O O . TYR A 1 116 ? -19.104 0.816 20.411 1.00 93.06 116 TYR A O 1
ATOM 945 N N . ASN A 1 117 ? -17.648 -0.818 19.887 1.00 90.12 117 ASN A N 1
ATOM 946 C CA . ASN A 1 117 ? -17.221 -1.075 21.265 1.00 90.12 117 ASN A CA 1
ATOM 947 C C . ASN A 1 117 ? -16.585 0.162 21.922 1.00 90.12 117 ASN A C 1
ATOM 949 O O . ASN A 1 117 ? -16.778 0.384 23.114 1.00 90.12 117 ASN A O 1
ATOM 953 N N . THR A 1 118 ? -15.861 0.984 21.158 1.00 86.62 118 THR A N 1
ATOM 954 C CA . THR A 1 118 ? -15.315 2.256 21.656 1.00 86.62 118 THR A CA 1
ATOM 955 C C . THR A 1 118 ? -16.383 3.343 21.784 1.00 86.62 118 THR A C 1
ATOM 957 O O . THR A 1 118 ? -16.328 4.145 22.709 1.00 86.62 118 THR A O 1
ATOM 960 N N . GLY A 1 119 ? -17.353 3.400 20.870 1.00 87.81 119 GLY A N 1
ATOM 961 C CA . GLY A 1 119 ? -18.357 4.466 20.840 1.00 87.81 119 GLY A CA 1
ATOM 962 C C . GLY A 1 119 ? -19.489 4.292 21.854 1.00 87.81 119 GLY A C 1
ATOM 963 O O . GLY A 1 119 ? -19.947 5.272 22.440 1.00 87.81 119 GLY A O 1
ATOM 964 N N . VAL A 1 120 ? -19.938 3.054 22.085 1.00 90.19 120 VAL A N 1
ATOM 965 C CA . VAL A 1 120 ? -21.119 2.770 22.917 1.00 90.19 120 VAL A CA 1
ATOM 966 C C . VAL A 1 120 ? -20.892 3.049 24.402 1.00 90.19 120 VAL A C 1
ATOM 968 O O . VAL A 1 120 ? -21.861 3.252 25.123 1.00 90.19 120 VAL A O 1
ATOM 971 N N . ILE A 1 121 ? -19.639 3.090 24.865 1.00 88.31 121 ILE A N 1
ATOM 972 C CA . ILE A 1 121 ? -19.326 3.271 26.288 1.00 88.31 121 ILE A CA 1
ATOM 973 C C . ILE A 1 121 ? -19.614 4.695 26.786 1.00 88.31 121 ILE A C 1
ATOM 975 O O . ILE A 1 121 ? -19.986 4.865 27.940 1.00 88.31 121 ILE A O 1
ATOM 979 N N . ASN A 1 122 ? -19.538 5.701 25.907 1.00 88.12 122 ASN A N 1
ATOM 980 C CA . ASN A 1 122 ? -19.679 7.108 26.294 1.00 88.12 122 ASN A CA 1
ATOM 981 C C . ASN A 1 122 ? -21.137 7.525 26.549 1.00 88.12 122 ASN A C 1
ATOM 983 O O . ASN A 1 122 ? -21.409 8.320 27.440 1.00 88.12 122 ASN A O 1
ATOM 987 N N . ALA A 1 123 ? -22.096 7.013 25.771 1.00 91.00 123 ALA A N 1
ATOM 988 C CA . ALA A 1 123 ? -23.497 7.426 25.898 1.00 91.00 123 ALA A CA 1
ATOM 989 C C . ALA A 1 123 ? -24.142 7.059 27.258 1.00 91.00 123 ALA A C 1
ATOM 991 O O . ALA A 1 123 ? -24.846 7.900 27.817 1.00 91.00 123 ALA A O 1
ATOM 992 N N . PRO A 1 124 ? -23.918 5.858 27.826 1.00 93.00 124 PRO A N 1
ATOM 993 C CA . PRO A 1 124 ? -24.432 5.474 29.136 1.00 93.00 124 PRO A CA 1
ATOM 994 C C . PRO A 1 124 ? -23.447 5.744 30.288 1.00 93.00 124 PRO A C 1
ATOM 996 O O . PRO A 1 124 ? -23.610 5.138 31.344 1.00 93.00 124 PRO A O 1
ATOM 999 N N . GLU A 1 125 ? -22.446 6.619 30.128 1.00 91.50 125 GLU A N 1
ATOM 1000 C CA . GLU A 1 125 ? -21.427 6.901 31.158 1.00 91.50 125 GLU A CA 1
ATOM 1001 C C . GLU A 1 125 ? -22.061 7.175 32.531 1.00 91.50 125 GLU A C 1
ATOM 1003 O O . GLU A 1 125 ? -21.793 6.467 33.500 1.00 91.50 125 GLU A O 1
ATOM 1008 N N . VAL A 1 126 ? -23.018 8.105 32.591 1.00 93.19 126 VAL A N 1
ATOM 1009 C CA . VAL A 1 126 ? -23.720 8.475 33.833 1.00 93.19 126 VAL A CA 1
ATOM 1010 C C . VAL A 1 126 ? -24.501 7.298 34.431 1.00 93.19 126 VAL A C 1
ATOM 1012 O O . VAL A 1 126 ? -24.539 7.116 35.648 1.00 93.19 126 VAL A O 1
ATOM 1015 N N . ASN A 1 127 ? -25.129 6.470 33.593 1.00 94.50 127 ASN A N 1
ATOM 1016 C CA . ASN A 1 127 ? -25.859 5.289 34.053 1.00 94.50 127 ASN A CA 1
ATOM 1017 C C . ASN A 1 127 ? -24.914 4.239 34.651 1.00 94.50 127 ASN A C 1
ATOM 1019 O O . ASN A 1 127 ? -25.258 3.619 35.657 1.00 94.50 127 ASN A O 1
ATOM 1023 N N . ILE A 1 128 ? -23.731 4.060 34.057 1.00 93.44 128 ILE A N 1
ATOM 1024 C CA . ILE A 1 128 ? -22.695 3.152 34.557 1.00 93.44 128 ILE A CA 1
ATOM 1025 C C . ILE A 1 128 ? -22.139 3.673 35.885 1.00 93.44 128 ILE A C 1
ATOM 1027 O O . ILE A 1 128 ? -22.041 2.904 36.840 1.00 93.44 128 ILE A O 1
ATOM 1031 N N . GLU A 1 129 ? -21.839 4.968 35.992 1.00 94.25 129 GLU A N 1
ATOM 1032 C CA . GLU A 1 129 ? -21.367 5.572 37.243 1.00 94.25 129 GLU A CA 1
ATOM 1033 C C . GLU A 1 129 ? -22.383 5.412 38.384 1.00 94.25 129 GLU A C 1
ATOM 1035 O O . GLU A 1 129 ? -22.015 5.029 39.497 1.00 94.25 129 GLU A O 1
ATOM 1040 N N . ASN A 1 130 ? -23.671 5.647 38.114 1.00 95.06 130 ASN A N 1
ATOM 1041 C CA . ASN A 1 130 ? -24.733 5.455 39.104 1.00 95.06 130 ASN A CA 1
ATOM 1042 C C . ASN A 1 130 ? -24.865 3.986 39.517 1.00 95.06 130 ASN A C 1
ATOM 1044 O O . ASN A 1 130 ? -24.935 3.690 40.706 1.00 95.06 130 ASN A O 1
ATOM 1048 N N . PHE A 1 131 ? -24.790 3.058 38.562 1.00 94.69 131 PHE A N 1
ATOM 1049 C CA . PHE A 1 131 ? -24.763 1.629 38.868 1.00 94.69 131 PHE A CA 1
ATOM 1050 C C . PHE A 1 131 ? -23.580 1.260 39.779 1.00 94.69 131 PHE A C 1
ATOM 1052 O O . PHE A 1 131 ? -23.741 0.497 40.730 1.00 94.69 131 PHE A O 1
ATOM 1059 N N . MET A 1 132 ? -22.395 1.829 39.543 1.00 94.44 132 MET A N 1
ATOM 1060 C CA . MET A 1 132 ? -21.228 1.604 40.402 1.00 94.44 132 MET A CA 1
ATOM 1061 C C . MET A 1 132 ? -21.441 2.149 41.820 1.00 94.44 132 MET A C 1
ATOM 1063 O O . MET A 1 132 ? -21.064 1.479 42.785 1.00 94.44 132 MET A O 1
ATOM 1067 N N . LYS A 1 133 ? -22.075 3.322 41.958 1.00 95.06 133 LYS A N 1
ATOM 1068 C CA . LYS A 1 133 ? -22.457 3.904 43.257 1.00 95.06 133 LYS A CA 1
ATOM 1069 C C . LYS A 1 133 ? -23.444 3.006 44.003 1.00 95.06 133 LYS A C 1
ATOM 1071 O O . LYS A 1 133 ? -23.199 2.675 45.162 1.00 95.06 133 LYS A O 1
ATOM 1076 N N . ASP A 1 134 ? -24.494 2.548 43.326 1.00 95.62 134 ASP A N 1
ATOM 1077 C CA . ASP A 1 134 ? -25.530 1.688 43.906 1.00 95.62 134 ASP A CA 1
ATOM 1078 C C . ASP A 1 134 ? -24.960 0.343 44.372 1.00 95.62 134 ASP A C 1
ATOM 1080 O O . ASP A 1 134 ? -25.237 -0.117 45.482 1.00 95.62 134 ASP A O 1
ATOM 1084 N N . VAL A 1 135 ? -24.108 -0.284 43.554 1.00 95.06 135 VAL A N 1
ATOM 1085 C CA . VAL A 1 135 ? -23.435 -1.543 43.909 1.00 95.06 135 VAL A CA 1
ATOM 1086 C C . VAL A 1 135 ? -22.511 -1.357 45.113 1.00 95.06 135 VAL A C 1
ATOM 1088 O O . VAL A 1 135 ? -22.479 -2.221 45.993 1.00 95.06 135 VAL A O 1
ATOM 1091 N N . TYR A 1 136 ? -21.775 -0.245 45.180 1.00 94.81 136 TYR A N 1
ATOM 1092 C CA . TYR A 1 136 ? -20.898 0.051 46.312 1.00 94.81 136 TYR A CA 1
ATOM 1093 C C . TYR A 1 136 ? -21.703 0.251 47.602 1.00 94.81 136 TYR A C 1
ATOM 1095 O O . TYR A 1 136 ? -21.417 -0.396 48.613 1.00 94.81 136 TYR A O 1
ATOM 1103 N N . LYS A 1 137 ? -22.767 1.059 47.541 1.00 94.31 137 LYS A N 1
ATOM 1104 C CA . LYS A 1 137 ? -23.666 1.317 48.669 1.00 94.31 137 LYS A CA 1
ATOM 1105 C C . LYS A 1 137 ? -24.320 0.041 49.188 1.00 94.31 137 LYS A C 1
ATOM 1107 O O . LYS A 1 137 ? -24.338 -0.193 50.391 1.00 94.31 137 LYS A O 1
ATOM 1112 N N . ASN A 1 138 ? -24.781 -0.830 48.293 1.00 96.06 138 ASN A N 1
ATOM 1113 C CA . ASN A 1 138 ? -25.374 -2.114 48.673 1.00 96.06 138 ASN A CA 1
ATOM 1114 C C . ASN A 1 138 ? -24.373 -3.067 49.343 1.00 96.06 138 ASN A C 1
ATOM 1116 O O . ASN A 1 138 ? -24.771 -3.895 50.159 1.00 96.06 138 ASN A O 1
ATOM 1120 N N . ARG A 1 139 ? -23.081 -2.982 49.001 1.00 95.75 139 ARG A N 1
ATOM 1121 C CA . ARG A 1 139 ? -22.046 -3.870 49.546 1.00 95.75 139 ARG A CA 1
ATOM 1122 C C . ARG A 1 139 ? -21.471 -3.381 50.873 1.00 95.75 139 ARG A C 1
ATOM 1124 O O . ARG A 1 139 ? -21.188 -4.209 51.734 1.00 95.75 139 ARG A O 1
ATOM 1131 N N . TYR A 1 140 ? -21.261 -2.075 51.014 1.00 94.25 140 TYR A N 1
ATOM 1132 C CA . TYR A 1 140 ? -20.533 -1.493 52.147 1.00 94.25 140 TYR A CA 1
ATOM 1133 C C . TYR A 1 140 ? -21.407 -0.625 53.060 1.00 94.25 140 TYR A C 1
ATOM 1135 O O . TYR A 1 140 ? -20.967 -0.262 54.143 1.00 94.25 140 TYR A O 1
ATOM 1143 N N . GLY A 1 141 ? -22.640 -0.307 52.656 1.00 92.94 141 GLY A N 1
ATOM 1144 C CA . GLY A 1 141 ? -23.552 0.556 53.413 1.00 92.94 141 GLY A CA 1
ATOM 1145 C C . GLY A 1 141 ? -23.204 2.048 53.361 1.00 92.94 141 GLY A C 1
ATOM 1146 O O . GLY A 1 141 ? -23.900 2.847 53.981 1.00 92.94 141 GLY A O 1
ATOM 1147 N N . GLU A 1 142 ? -22.165 2.432 52.617 1.00 92.06 142 GLU A N 1
ATOM 1148 C CA . GLU A 1 142 ? -21.642 3.799 52.532 1.00 92.06 142 GLU A CA 1
ATOM 1149 C C . GLU A 1 142 ? -21.673 4.323 51.092 1.00 92.06 142 GLU A C 1
ATOM 1151 O O . GLU A 1 142 ? -21.566 3.555 50.134 1.00 92.06 142 GLU A O 1
ATOM 1156 N N . ASP A 1 143 ? -21.800 5.641 50.932 1.00 91.94 143 ASP A N 1
ATOM 1157 C CA . ASP A 1 143 ? -21.760 6.294 49.623 1.00 91.94 143 ASP A CA 1
ATOM 1158 C C . ASP A 1 143 ? -20.309 6.512 49.163 1.00 91.94 143 ASP A C 1
ATOM 1160 O O . ASP A 1 143 ? -19.469 7.046 49.890 1.00 91.94 143 ASP A O 1
ATOM 1164 N N . ILE A 1 144 ? -20.009 6.118 47.925 1.00 93.19 144 ILE A N 1
ATOM 1165 C CA . ILE A 1 144 ? -18.700 6.338 47.302 1.00 93.19 144 ILE A CA 1
ATOM 1166 C C . ILE A 1 144 ? -18.588 7.765 46.746 1.00 93.19 144 ILE A C 1
ATOM 1168 O O . ILE A 1 144 ? -19.523 8.305 46.153 1.00 93.19 144 ILE A O 1
ATOM 1172 N N . THR A 1 145 ? -17.413 8.378 46.903 1.00 93.56 145 THR A N 1
ATOM 1173 C CA . THR A 1 145 ? -17.114 9.705 46.348 1.00 93.56 145 THR A CA 1
ATOM 1174 C C . THR A 1 145 ? -17.120 9.690 44.817 1.00 93.56 145 THR A C 1
ATOM 1176 O O . THR A 1 145 ? -16.612 8.753 44.199 1.00 93.56 145 THR A O 1
ATOM 1179 N N . ASP A 1 146 ? -17.621 10.764 44.203 1.00 92.06 146 ASP A N 1
ATOM 1180 C CA . ASP A 1 146 ? -17.702 10.924 42.744 1.00 92.06 146 ASP A CA 1
ATOM 1181 C C . ASP A 1 146 ? -16.342 10.736 42.043 1.00 92.06 146 ASP A C 1
ATOM 1183 O O . ASP A 1 146 ? -16.233 10.000 41.063 1.00 92.06 146 ASP A O 1
ATOM 1187 N N . ASP A 1 147 ? -15.272 11.291 42.622 1.00 93.94 147 ASP A N 1
ATOM 1188 C CA . ASP A 1 147 ? -13.902 11.143 42.116 1.00 93.94 147 ASP A CA 1
ATOM 1189 C C . ASP A 1 147 ? -13.427 9.684 42.071 1.00 93.94 147 ASP A C 1
ATOM 1191 O O . ASP A 1 147 ? -12.687 9.286 41.169 1.00 93.94 147 ASP A O 1
ATOM 1195 N N . SER A 1 148 ? -13.830 8.869 43.048 1.00 93.38 148 SER A N 1
ATOM 1196 C CA . SER A 1 148 ? -13.467 7.450 43.100 1.00 93.38 148 SER A CA 1
ATOM 1197 C C . SER A 1 148 ? -14.215 6.647 42.038 1.00 93.38 148 SER A C 1
ATOM 1199 O O . SER A 1 148 ? -13.625 5.766 41.414 1.00 93.38 148 SER A O 1
ATOM 1201 N N . VAL A 1 149 ? -15.481 6.982 41.776 1.00 94.88 149 VAL A N 1
ATOM 1202 C CA . VAL A 1 149 ? -16.290 6.346 40.722 1.00 94.88 149 VAL A CA 1
ATOM 1203 C C . VAL A 1 149 ? -15.719 6.658 39.344 1.00 94.88 149 VAL A C 1
ATOM 1205 O O . VAL A 1 149 ? -15.470 5.734 38.573 1.00 94.88 149 VAL A O 1
ATOM 1208 N N . LYS A 1 150 ? -15.392 7.926 39.077 1.00 93.56 150 LYS A N 1
ATOM 1209 C CA . LYS A 1 150 ? -14.742 8.354 37.829 1.00 93.56 150 LYS A CA 1
ATOM 1210 C C . LYS A 1 150 ? -13.409 7.655 37.585 1.00 93.56 150 LYS A C 1
ATOM 1212 O O . LYS A 1 150 ? -13.111 7.261 36.456 1.00 93.56 150 LYS A O 1
ATOM 1217 N N . LYS A 1 151 ? -12.604 7.446 38.635 1.00 94.69 151 LYS A N 1
ATOM 1218 C CA . LYS A 1 151 ? -11.359 6.659 38.542 1.00 94.69 151 LYS A CA 1
ATOM 1219 C C . LYS A 1 151 ? -11.637 5.206 38.172 1.00 94.69 151 LYS A C 1
ATOM 1221 O O . LYS A 1 151 ? -10.974 4.677 37.285 1.00 94.69 151 LYS A O 1
ATOM 1226 N N . LEU A 1 152 ? -12.611 4.564 38.815 1.00 93.56 152 LEU A N 1
ATOM 1227 C CA . LEU A 1 152 ? -12.977 3.180 38.504 1.00 93.56 152 LEU A CA 1
ATOM 1228 C C . LEU A 1 152 ? -13.518 3.040 37.076 1.00 93.56 152 LEU A C 1
ATOM 1230 O O . LEU A 1 152 ? -13.134 2.107 36.372 1.00 93.56 152 LEU A O 1
ATOM 1234 N N . TYR A 1 153 ? -14.347 3.985 36.632 1.00 93.00 153 TYR A N 1
ATOM 1235 C CA . TYR A 1 153 ? -14.840 4.046 35.260 1.00 93.00 153 TYR A CA 1
ATOM 1236 C C . TYR A 1 153 ? -13.686 4.221 34.261 1.00 93.00 153 TYR A C 1
ATOM 1238 O O . TYR A 1 153 ? -13.556 3.442 33.319 1.00 93.00 153 TYR A O 1
ATOM 1246 N N . SER A 1 154 ? -12.766 5.154 34.523 1.00 93.06 154 SER A N 1
ATOM 1247 C CA . SER A 1 154 ? -11.577 5.372 33.686 1.00 93.06 154 SER A CA 1
ATOM 1248 C C . SER A 1 154 ? -10.698 4.121 33.586 1.00 93.06 154 SER A C 1
ATOM 1250 O O . SER A 1 154 ? -10.213 3.786 32.505 1.00 93.06 154 SER A O 1
ATOM 1252 N N . ILE A 1 155 ? -10.519 3.391 34.692 1.00 94.38 155 ILE A N 1
ATOM 1253 C CA . ILE A 1 155 ? -9.799 2.112 34.700 1.00 94.38 155 ILE A CA 1
ATOM 1254 C C . ILE A 1 155 ? -10.521 1.103 33.802 1.00 94.38 155 ILE A C 1
ATOM 1256 O O . ILE A 1 155 ? -9.878 0.498 32.943 1.00 94.38 155 ILE A O 1
ATOM 1260 N N . ALA A 1 156 ? -11.842 0.961 33.942 1.00 92.06 156 ALA A N 1
ATOM 1261 C CA . ALA A 1 156 ? -12.638 0.047 33.128 1.00 92.06 156 ALA A CA 1
ATOM 1262 C C . ALA A 1 156 ? -12.515 0.347 31.622 1.00 92.06 156 ALA A C 1
ATOM 1264 O O . ALA A 1 156 ? -12.261 -0.566 30.837 1.00 92.06 156 ALA A O 1
ATOM 1265 N N . VAL A 1 157 ? -12.600 1.622 31.226 1.00 92.12 157 VAL A N 1
ATOM 1266 C CA . VAL A 1 157 ? -12.427 2.058 29.829 1.00 92.12 157 VAL A CA 1
ATOM 1267 C C . VAL A 1 157 ? -10.996 1.792 29.340 1.00 92.12 157 VAL A C 1
ATOM 1269 O O . VAL A 1 157 ? -10.792 1.321 28.224 1.00 92.12 157 VAL A O 1
ATOM 1272 N N . SER A 1 158 ? -9.981 2.037 30.174 1.00 93.44 158 SER A N 1
ATOM 1273 C CA . SER A 1 158 ? -8.569 1.904 29.783 1.00 93.44 158 SER A CA 1
ATOM 1274 C C . SER A 1 158 ? -8.133 0.463 29.481 1.00 93.44 158 SER A C 1
ATOM 1276 O O . SER A 1 158 ? -7.239 0.247 28.659 1.00 93.44 158 SER A O 1
ATOM 1278 N N . ILE A 1 159 ? -8.796 -0.538 30.074 1.00 93.31 159 ILE A N 1
ATOM 1279 C CA . ILE A 1 159 ? -8.531 -1.962 29.805 1.00 93.31 159 ILE A CA 1
ATOM 1280 C C . ILE A 1 159 ? -8.763 -2.293 28.324 1.00 93.31 159 ILE A C 1
ATOM 1282 O O . ILE A 1 159 ? -8.038 -3.117 27.763 1.00 93.31 159 ILE A O 1
ATOM 1286 N N . PHE A 1 160 ? -9.699 -1.607 27.657 1.00 90.44 160 PHE A N 1
ATOM 1287 C CA . PHE A 1 160 ? -9.919 -1.755 26.217 1.00 90.44 160 PHE A CA 1
ATOM 1288 C C . PHE A 1 160 ? -8.658 -1.420 25.407 1.00 90.44 160 PHE A C 1
ATOM 1290 O O . PHE A 1 160 ? -8.286 -2.169 24.503 1.00 90.44 160 PHE A O 1
ATOM 1297 N N . ALA A 1 161 ? -7.952 -0.342 25.763 1.00 91.50 161 ALA A N 1
ATOM 1298 C CA . ALA A 1 161 ? -6.720 0.055 25.085 1.00 91.50 161 ALA A CA 1
ATOM 1299 C C . ALA A 1 161 ? -5.594 -0.971 25.299 1.00 91.50 161 ALA A C 1
ATOM 1301 O O . ALA A 1 161 ? -4.879 -1.311 24.356 1.00 91.50 161 ALA 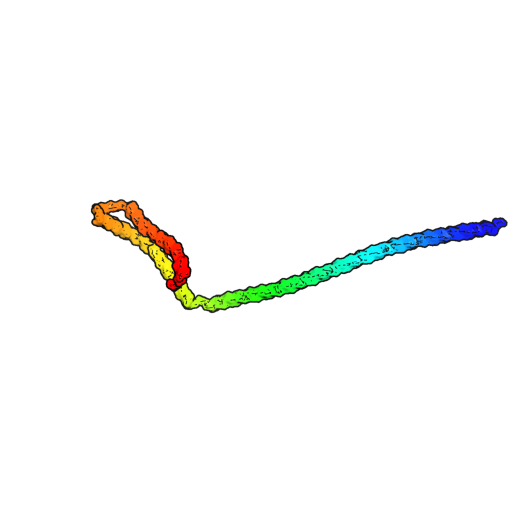A O 1
ATOM 1302 N N . ILE A 1 162 ? -5.475 -1.521 26.513 1.00 94.44 162 ILE A N 1
ATOM 1303 C CA . ILE A 1 162 ? -4.509 -2.587 26.823 1.00 94.44 162 ILE A CA 1
ATOM 1304 C C . ILE A 1 162 ? -4.805 -3.839 25.988 1.00 94.44 162 ILE A C 1
ATOM 1306 O O . ILE A 1 162 ? -3.901 -4.392 25.358 1.00 94.44 162 ILE A O 1
ATOM 1310 N N . GLY A 1 163 ? -6.073 -4.252 25.923 1.00 93.19 163 GLY A N 1
ATOM 1311 C CA . GLY A 1 163 ? -6.511 -5.359 25.073 1.00 93.19 163 GLY A CA 1
ATOM 1312 C C . GLY A 1 163 ? -6.210 -5.113 23.593 1.00 93.19 163 GLY A C 1
ATOM 1313 O O . GLY A 1 163 ? -5.701 -6.005 22.917 1.00 93.19 163 GLY A O 1
ATOM 1314 N N . GLY A 1 164 ? -6.437 -3.889 23.106 1.00 92.12 164 GLY A N 1
ATOM 1315 C CA . GLY A 1 164 ? -6.104 -3.477 21.742 1.00 92.12 164 GLY A CA 1
ATOM 1316 C C . GLY A 1 164 ? -4.609 -3.579 21.427 1.00 92.12 164 GLY A C 1
ATOM 1317 O O . GLY A 1 164 ? -4.245 -4.090 20.370 1.00 92.12 164 GLY A O 1
ATOM 1318 N N . MET A 1 165 ? -3.732 -3.178 22.354 1.00 94.81 165 MET A N 1
ATOM 1319 C CA . MET A 1 165 ? -2.279 -3.322 22.187 1.00 94.81 165 MET A CA 1
ATOM 1320 C C . MET A 1 165 ? -1.853 -4.793 22.099 1.00 94.81 165 MET A C 1
ATOM 1322 O O . MET A 1 165 ? -1.098 -5.164 21.200 1.00 94.81 165 MET A O 1
ATOM 1326 N N . LEU A 1 166 ? -2.364 -5.647 22.993 1.00 95.44 166 LEU A N 1
ATOM 1327 C CA . LEU A 1 166 ? -2.055 -7.082 22.991 1.00 95.44 166 LEU A CA 1
ATOM 1328 C C . LEU A 1 166 ? -2.611 -7.789 21.744 1.00 95.44 166 LEU A C 1
ATOM 1330 O O . LEU A 1 166 ? -1.930 -8.622 21.137 1.00 95.44 166 LEU A O 1
ATOM 1334 N N . GLY A 1 167 ? -3.828 -7.436 21.329 1.00 91.94 167 GLY A N 1
ATOM 1335 C CA . GLY A 1 167 ? -4.455 -7.933 20.105 1.00 91.94 167 GLY A CA 1
ATOM 1336 C C . GLY A 1 167 ? -3.695 -7.503 18.849 1.00 91.94 167 GLY A C 1
ATOM 1337 O O . GLY A 1 167 ? -3.416 -8.331 17.986 1.00 91.94 167 GLY A O 1
ATOM 1338 N N . GLY A 1 168 ? -3.276 -6.238 18.773 1.00 92.00 168 GLY A N 1
ATOM 1339 C CA . GLY A 1 168 ? -2.466 -5.722 17.668 1.00 92.00 168 GLY A CA 1
ATOM 1340 C C . GLY A 1 168 ? -1.097 -6.397 17.573 1.00 92.00 168 GLY A C 1
ATOM 1341 O O . GLY A 1 168 ? -0.671 -6.777 16.483 1.00 92.00 168 GLY A O 1
ATOM 1342 N N . PHE A 1 169 ? -0.437 -6.621 18.713 1.00 93.88 169 PHE A N 1
ATOM 1343 C CA . PHE A 1 169 ? 0.852 -7.315 18.765 1.00 93.88 169 PHE A CA 1
ATOM 1344 C C . PHE A 1 169 ? 0.744 -8.787 18.334 1.00 93.88 169 PHE A C 1
ATOM 1346 O O . PHE A 1 169 ? 1.556 -9.278 17.551 1.00 93.88 169 PHE A O 1
ATOM 1353 N N . SER A 1 170 ? -0.281 -9.498 18.812 1.00 94.06 170 SER A N 1
ATOM 1354 C CA . SER A 1 170 ? -0.496 -10.915 18.481 1.00 94.06 170 SER A CA 1
ATOM 1355 C C . SER A 1 170 ? -1.091 -11.142 17.085 1.00 94.06 170 SER A C 1
ATOM 1357 O O . SER A 1 170 ? -0.891 -12.212 16.504 1.00 94.06 170 SER A O 1
ATOM 1359 N N . GLY A 1 171 ? -1.757 -10.138 16.507 1.00 91.94 171 GLY A N 1
ATOM 1360 C CA . GLY A 1 171 ? -2.452 -10.241 15.224 1.00 91.94 171 GLY A CA 1
ATOM 1361 C C . GLY A 1 171 ? -1.555 -10.687 14.070 1.00 91.94 171 GLY A C 1
ATOM 1362 O O . GLY A 1 171 ? -1.954 -11.543 13.284 1.00 91.94 171 GLY A O 1
ATOM 1363 N N . GLY A 1 172 ? -0.314 -10.194 14.001 1.00 91.38 172 GLY A N 1
ATOM 1364 C CA . GLY A 1 172 ? 0.642 -10.605 12.964 1.00 91.38 172 GLY A CA 1
ATOM 1365 C C . GLY A 1 172 ? 1.042 -12.082 13.062 1.00 91.38 172 GLY A C 1
ATOM 1366 O O . GLY A 1 172 ? 1.115 -12.779 12.051 1.00 91.38 172 GLY A O 1
ATOM 1367 N N . ILE A 1 173 ? 1.246 -12.586 14.283 1.00 92.81 173 ILE A N 1
ATOM 1368 C CA . ILE A 1 173 ? 1.597 -13.992 14.532 1.00 92.81 173 ILE A CA 1
ATOM 1369 C C . ILE A 1 173 ? 0.432 -14.903 14.130 1.00 92.81 173 ILE A C 1
ATOM 1371 O O . ILE A 1 173 ? 0.634 -15.907 13.446 1.00 92.81 173 ILE A O 1
ATOM 1375 N N . ILE A 1 174 ? -0.790 -14.535 14.520 1.00 92.69 174 ILE A N 1
ATOM 1376 C CA . ILE A 1 174 ? -2.007 -15.292 14.205 1.00 92.69 174 ILE A CA 1
ATOM 1377 C C . ILE A 1 174 ? -2.259 -15.289 12.691 1.00 92.69 174 ILE A C 1
ATOM 1379 O O . ILE A 1 174 ? -2.459 -16.354 12.108 1.00 92.69 174 ILE A O 1
ATOM 1383 N N . ALA A 1 175 ? -2.156 -14.128 12.038 1.00 92.50 175 ALA A N 1
ATOM 1384 C CA . ALA A 1 175 ? -2.364 -13.988 10.598 1.00 92.50 175 ALA A CA 1
ATOM 1385 C C . ALA A 1 175 ? -1.345 -14.781 9.768 1.00 92.50 175 ALA A C 1
ATOM 1387 O O . ALA A 1 175 ? -1.699 -15.330 8.726 1.00 92.50 175 ALA A O 1
ATOM 1388 N N . ASN A 1 176 ? -0.092 -14.874 10.223 1.00 93.44 176 ASN A N 1
ATOM 1389 C CA . ASN A 1 176 ? 0.930 -15.677 9.551 1.00 93.44 176 ASN A CA 1
ATOM 1390 C C . ASN A 1 176 ? 0.722 -17.185 9.746 1.00 93.44 176 ASN A C 1
ATOM 1392 O O . ASN A 1 176 ? 1.106 -17.966 8.880 1.00 93.44 176 ASN A O 1
ATOM 1396 N N . ARG A 1 177 ? 0.130 -17.601 10.872 1.00 92.50 177 ARG A N 1
ATOM 1397 C CA . ARG A 1 177 ? -0.100 -19.017 11.182 1.00 92.50 177 ARG A CA 1
ATOM 1398 C C . ARG A 1 177 ? -1.359 -19.575 10.528 1.00 92.50 177 ARG A C 1
ATOM 1400 O O . ARG A 1 177 ? -1.321 -20.690 10.020 1.00 92.50 177 ARG A O 1
ATOM 1407 N N . PHE A 1 178 ? -2.461 -18.835 10.587 1.00 90.81 178 PHE A N 1
ATOM 1408 C CA . PHE A 1 178 ? -3.758 -19.304 10.104 1.00 90.81 178 PHE A CA 1
ATOM 1409 C C . PHE A 1 178 ? -4.112 -18.717 8.742 1.00 90.81 178 PHE A C 1
ATOM 1411 O O . PHE A 1 178 ? -4.796 -19.372 7.978 1.00 90.81 178 PHE A O 1
ATOM 1418 N N . GLY A 1 179 ? -3.574 -17.555 8.375 1.00 86.44 179 GLY A N 1
ATOM 1419 C CA . GLY A 1 179 ? -4.019 -16.779 7.220 1.00 86.44 179 GLY A CA 1
ATOM 1420 C C . GLY A 1 179 ? -4.859 -15.577 7.660 1.00 86.44 179 GLY A C 1
ATOM 1421 O O . GLY A 1 179 ? -5.301 -15.484 8.799 1.00 86.44 179 GLY A O 1
ATOM 1422 N N . ARG A 1 180 ? -5.060 -14.610 6.756 1.00 86.56 180 ARG A N 1
ATOM 1423 C CA . ARG A 1 180 ? -5.743 -13.332 7.065 1.00 86.56 180 ARG A CA 1
ATOM 1424 C C . ARG A 1 180 ? -7.275 -13.410 7.065 1.00 86.56 180 ARG A C 1
ATOM 1426 O O . ARG A 1 180 ? -7.917 -12.481 7.534 1.00 86.56 180 ARG A O 1
ATOM 1433 N N . LEU A 1 181 ? -7.837 -14.466 6.481 1.00 76.25 181 LEU A N 1
ATOM 1434 C CA . LEU A 1 181 ? -9.281 -14.674 6.294 1.00 76.25 181 LEU A CA 1
ATOM 1435 C C . LEU A 1 181 ? -9.744 -16.044 6.820 1.00 76.25 181 LEU A C 1
ATOM 1437 O O . LEU A 1 181 ? -10.873 -16.438 6.541 1.00 76.25 181 LEU A O 1
ATOM 1441 N N . VAL A 1 182 ? -8.845 -16.784 7.477 1.00 57.09 182 VAL A N 1
ATOM 1442 C CA . VAL A 1 182 ? -9.071 -18.162 7.940 1.00 57.09 182 VAL A CA 1
ATOM 1443 C C . VAL A 1 182 ? -9.744 -18.174 9.298 1.00 57.09 182 VAL A C 1
ATOM 1445 O O . VAL A 1 182 ? -9.381 -17.310 10.128 1.00 57.09 182 VAL A O 1
#

Secondary structure (DSSP, 8-state):
--HHHHHHHHHHHHHHHHHHHHHHHHHHHHHHHHHHHHHHHHHHHHHHHHHHHHHHHHHHHHHHHHHHHHHHHHHHHHHHHHHHHHHHHHHHHH---HHHHHHHHHHHHHHHHHHHHHHTTTTTHHHHHHHHHHHHHHHHSSPPPHHHHHHHHHHHHHHHHHHHHHHHHHHHHHHHHH-S--

Mean predicted aligned error: 14.56 Å